Protein 6TAB (pdb70)

Organism: Bdellovibrio bacteriovorus (strain ATCC 15356 / DSM 50701 / NCIMB 9529 / HD100) (NCBI:txid264462)

Solvent-accessible surface area: 8939 Å² total; per-residue (Å²): 166,84,101,8,75,0,42,0,31,107,123,38,116,92,0,139,62,15,2,95,51,0,41,74,9,0,76,159,26,0,60,76,1,2,119,20,110,1,68,11,91,97,77,2,0,72,104,5,78,93,15,57,96,58,41,46,31,22,0,2,0,16,4,0,0,2,0,0,83,47,30,3,75,17,121,43,82,61,66,123,84,44,138,114,78,41,94,128,41,96,132,19,69,8,37,0,0,0,19,0,13,58,87,43,0,57,75,34,43,23,53,9,184,53,61,169,24,0,44,52,28,68,57,0,0,19,1,0,0,75,0,1,20,97,36,1,47,182,34,27,54,1,1,19,118,57,151,64,45,61,46,0,0,0,86,51,5,68,11,2,78,56,39,132,78,94,16,30,109,21,1,13,46,93,1,60,75,21,87,14,0,153

InterPro domains:
  IPR008258 Transglycosylase SLT domain 1 [PF01464] (125-210)
  IPR023346 Lysozyme-like domain superfamily [SSF53955] (123-246)

Nearest PDB structures (foldseek):
  6tab-assembly1_A  TM=1.006E+00  e=4.110E-35  Bdellovibrio bacteriovorus HD100
  6tad-assembly1_A  TM=1.002E+00  e=2.947E-33  Bdellovibrio bacteriovorus HD100
  6taf-assembly1_A  TM=9.998E-01  e=3.904E-33  Bdellovibrio bacteriovorus HD100

Structure (mmCIF, N/CA/C/O backbone):
data_6TAB
#
_entry.id   6TAB
#
_cell.length_a   48.858
_cell.length_b   64.670
_cell.length_c   82.692
_cell.angle_alpha   90.000
_cell.angle_beta   90.000
_cell.angle_gamma   90.000
#
_symmetry.space_group_name_H-M   'P 21 21 21'
#
loop_
_entity.id
_entity.type
_entity.pdbx_description
1 polymer 'SLT domain-containing protein'
2 non-polymer 'SULFATE ION'
3 water water
#
loop_
_atom_site.group_PDB
_atom_site.id
_atom_site.type_symbol
_atom_site.label_atom_id
_atom_site.label_alt_id
_atom_site.la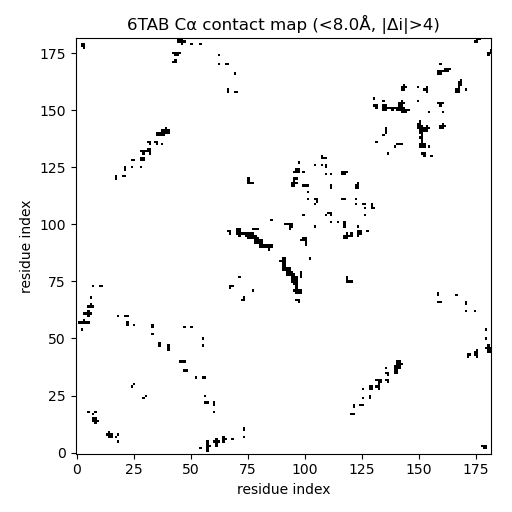bel_comp_id
_atom_site.label_asym_id
_atom_site.label_entity_id
_atom_site.label_seq_id
_atom_site.pdbx_PDB_ins_code
_atom_site.Cartn_x
_atom_site.Cartn_y
_atom_site.Cartn_z
_atom_site.occupancy
_atom_site.B_iso_or_equiv
_atom_site.auth_seq_id
_atom_site.auth_comp_id
_atom_site.auth_asym_id
_atom_site.auth_atom_id
_atom_site.pdbx_PDB_model_num
ATOM 1 N N . SER A 1 73 ? 8.544 -32.285 -1.604 1.00 53.86 73 SER A N 1
ATOM 2 C CA . SER A 1 73 ? 7.742 -31.126 -1.993 1.00 43.97 73 SER A CA 1
ATOM 3 C C . SER A 1 73 ? 8.541 -29.855 -1.666 1.00 36.15 73 SER A C 1
ATOM 4 O O . SER A 1 73 ? 9.322 -29.778 -0.703 1.00 38.34 73 SER A O 1
ATOM 7 N N . ARG A 1 74 ? 8.315 -28.840 -2.480 1.00 25.55 74 ARG A N 1
ATOM 8 C CA . ARG A 1 74 ? 9.114 -27.639 -2.414 1.00 18.00 74 ARG A CA 1
ATOM 9 C C . ARG A 1 74 ? 8.669 -26.760 -1.235 1.00 17.14 74 ARG A C 1
ATOM 10 O O . ARG A 1 74 ? 7.494 -26.738 -0.858 1.00 22.12 74 ARG A O 1
ATOM 18 N N . GLU A 1 75 ? 9.604 -25.996 -0.679 1.00 14.22 75 GLU A N 1
ATOM 19 C CA . GLU A 1 75 ? 9.318 -24.981 0.331 1.00 14.06 75 GLU A CA 1
ATOM 20 C C . GLU A 1 75 ? 8.900 -23.637 -0.293 1.00 14.08 75 GLU A C 1
ATOM 21 O O . GLU A 1 75 ? 8.113 -22.874 0.351 1.00 15.10 75 GLU A O 1
ATOM 27 N N . VAL A 1 76 ? 9.440 -23.298 -1.464 1.00 13.57 76 VAL A N 1
ATOM 28 C CA . VAL A 1 76 ? 9.183 -21.999 -2.150 1.00 13.20 76 VAL A CA 1
ATOM 29 C C . VAL A 1 76 ? 8.818 -22.288 -3.615 1.00 12.69 76 VAL A C 1
ATOM 30 O O . VAL A 1 76 ? 9.521 -23.054 -4.295 1.00 13.84 76 VAL A O 1
ATOM 34 N N . ILE A 1 77 ? 7.693 -21.691 -4.077 1.00 13.84 77 ILE A N 1
ATOM 35 C CA . ILE A 1 77 ? 7.133 -21.863 -5.443 1.00 13.68 77 ILE A CA 1
ATOM 36 C C . ILE A 1 77 ? 7.204 -20.552 -6.220 1.00 12.97 77 ILE A C 1
ATOM 37 O O . ILE A 1 77 ? 6.762 -19.501 -5.716 1.00 13.91 77 ILE A O 1
ATOM 42 N N . PRO A 1 78 ? 7.738 -20.534 -7.459 1.00 12.70 78 PRO A N 1
ATOM 43 C CA . PRO A 1 78 ? 7.866 -19.277 -8.196 1.00 13.34 78 PRO A CA 1
ATOM 44 C C . PRO A 1 78 ? 6.505 -18.665 -8.577 1.00 13.10 78 PRO A C 1
ATOM 45 O O . PRO A 1 78 ? 5.493 -19.386 -8.805 1.00 14.32 78 PRO A O 1
ATOM 49 N N . LEU A 1 79 ? 6.502 -17.326 -8.727 1.00 12.49 79 LEU A N 1
ATOM 50 C CA . LEU A 1 79 ? 5.267 -16.545 -8.989 1.00 12.94 79 LEU A CA 1
ATOM 51 C C . LEU A 1 79 ? 4.639 -16.849 -10.356 1.00 14.34 79 LEU A C 1
ATOM 52 O O . LEU A 1 79 ? 3.416 -16.600 -10.522 1.00 15.79 79 LEU A O 1
ATOM 57 N N . TRP A 1 80 ? 5.410 -17.310 -11.353 1.00 14.14 80 TRP A N 1
ATOM 58 C CA . TRP A 1 80 ? 4.831 -17.632 -12.677 1.00 15.03 80 TRP A CA 1
ATOM 59 C C . TRP A 1 80 ? 3.874 -18.836 -12.636 1.00 15.94 80 TRP A C 1
ATOM 60 O O . TRP A 1 80 ? 3.033 -18.974 -13.561 1.00 18.66 80 TRP A O 1
ATOM 71 N N . GLU A 1 81 ? 3.946 -19.692 -11.602 1.00 14.58 81 GLU A N 1
ATOM 72 C CA . GLU A 1 81 ? 3.023 -20.828 -11.540 1.00 15.73 81 GLU A CA 1
ATOM 73 C C . GLU A 1 81 ? 1.575 -20.375 -11.253 1.00 18.33 81 GLU A C 1
ATOM 74 O O . GLU A 1 81 ? 0.645 -21.121 -11.532 1.00 24.13 81 GLU A O 1
ATOM 80 N N . ASP A 1 82 ? 1.380 -19.162 -10.720 1.00 17.82 82 ASP A N 1
ATOM 81 C CA . ASP A 1 82 ? 0.058 -18.573 -10.428 1.00 19.95 82 ASP A CA 1
ATOM 82 C C . ASP A 1 82 ? -0.563 -17.856 -11.673 1.00 24.68 82 ASP A C 1
ATOM 83 O O . ASP A 1 82 ? -1.728 -17.449 -11.662 1.00 32.02 82 ASP A O 1
ATOM 88 N N . LYS A 1 83 ? 0.273 -17.482 -12.653 1.00 26.78 83 LYS A N 1
ATOM 89 C CA . LYS A 1 83 ? -0.053 -16.448 -13.683 1.00 23.80 83 LYS A CA 1
ATOM 90 C C . LYS A 1 83 ? -0.131 -17.037 -15.109 1.00 26.95 83 LYS A C 1
ATOM 91 O O . LYS A 1 83 ? -0.763 -16.421 -15.995 1.00 30.63 83 LYS A O 1
ATOM 97 N N . VAL A 1 84 ? 0.475 -18.213 -15.341 1.00 22.89 84 VAL A N 1
ATOM 98 C CA . VAL A 1 84 ? 0.771 -18.706 -16.675 1.00 22.71 84 VAL A CA 1
ATOM 99 C C . VAL A 1 84 ? 0.488 -20.215 -16.790 1.00 20.92 84 VAL A C 1
ATOM 100 O O . VAL A 1 84 ? 0.889 -21.004 -15.931 1.00 22.31 84 VAL A O 1
ATOM 104 N N . ALA A 1 85 ? -0.188 -20.628 -17.880 1.00 23.38 85 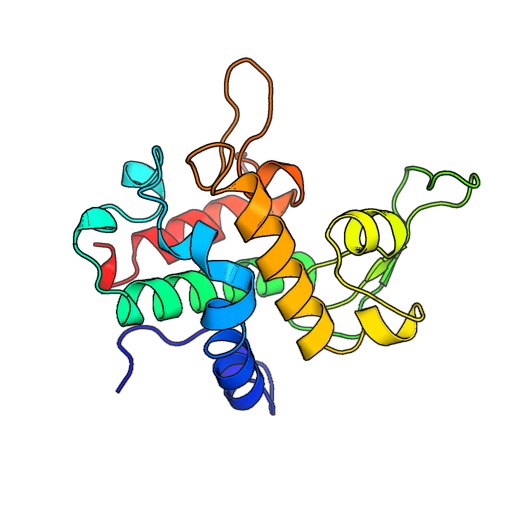ALA A N 1
ATOM 105 C CA . ALA A 1 85 ? -0.551 -22.059 -18.074 1.00 26.63 85 ALA A CA 1
ATOM 106 C C . ALA A 1 85 ? 0.672 -22.996 -18.043 1.00 24.32 85 ALA A C 1
ATOM 107 O O . ALA A 1 85 ? 0.596 -24.083 -17.483 1.00 30.55 85 ALA A O 1
ATOM 109 N N . ASP A 1 86 ? 1.789 -22.563 -18.642 1.00 22.26 86 ASP A N 1
ATOM 110 C CA . ASP A 1 86 ? 3.031 -23.352 -18.783 1.00 24.56 86 ASP A CA 1
ATOM 111 C C . ASP A 1 86 ? 3.981 -23.089 -17.597 1.00 20.52 86 ASP A C 1
ATOM 112 O O . ASP A 1 86 ? 5.184 -23.423 -17.683 1.00 20.09 86 ASP A O 1
ATOM 117 N N . GLY A 1 87 ? 3.527 -22.395 -16.540 1.00 19.79 87 GLY A N 1
ATOM 118 C CA . GLY A 1 87 ? 4.450 -21.962 -15.436 1.00 17.27 87 GLY A CA 1
ATOM 119 C C . GLY A 1 87 ? 5.187 -23.123 -14.776 1.00 16.84 87 GLY A C 1
ATOM 120 O O . GLY A 1 87 ? 6.395 -22.990 -14.463 1.00 16.68 87 GLY A O 1
ATOM 121 N N . LYS A 1 88 ? 4.544 -24.285 -14.579 1.00 17.79 88 LYS A N 1
ATOM 122 C CA . LYS A 1 88 ? 5.260 -25.435 -13.958 1.00 18.99 88 LYS A CA 1
ATOM 123 C C . LYS A 1 88 ? 6.412 -25.918 -14.861 1.00 19.16 88 LYS A C 1
ATOM 124 O O . LYS A 1 88 ? 7.514 -26.237 -14.352 1.00 17.93 88 LYS A O 1
ATOM 130 N N . ALA A 1 89 ? 6.204 -25.938 -16.193 1.00 19.30 89 ALA A N 1
ATOM 131 C CA . ALA A 1 89 ? 7.282 -26.318 -17.123 1.00 18.97 89 ALA A CA 1
ATOM 132 C C . ALA A 1 89 ? 8.419 -25.273 -17.096 1.00 15.23 89 ALA A C 1
ATOM 133 O O . ALA A 1 89 ? 9.612 -25.643 -17.255 1.00 16.55 89 ALA A O 1
ATOM 135 N N . TRP A 1 90 ? 8.096 -23.976 -16.930 1.00 14.78 90 TRP A N 1
ATOM 136 C CA . TRP A 1 90 ? 9.158 -22.948 -16.782 1.00 14.53 90 TRP A CA 1
ATOM 137 C C . TRP A 1 90 ? 10.032 -23.280 -15.555 1.00 13.55 90 TRP A C 1
ATOM 138 O O . TRP A 1 90 ? 11.272 -23.197 -15.613 1.00 14.90 90 TRP A O 1
ATOM 149 N N . SER A 1 91 ? 9.386 -23.605 -14.414 1.00 13.80 91 SER A N 1
ATOM 150 C CA . SER A 1 91 ? 10.121 -23.981 -13.174 1.00 13.64 91 SER A CA 1
ATOM 151 C C . SER A 1 91 ? 11.060 -25.177 -13.432 1.00 13.73 91 SER A C 1
ATOM 152 O O . SER A 1 91 ? 12.240 -25.162 -13.072 1.00 14.38 91 SER A O 1
ATOM 155 N N . THR A 1 92 ? 10.519 -26.245 -14.016 1.00 14.09 92 THR A N 1
ATOM 156 C CA . THR A 1 92 ? 11.288 -27.475 -14.311 1.00 16.17 92 THR A CA 1
ATOM 157 C C . THR A 1 92 ? 12.532 -27.135 -15.158 1.00 15.47 92 THR A C 1
ATOM 158 O O . THR A 1 92 ? 13.665 -27.605 -14.880 1.00 16.29 92 THR A O 1
ATOM 162 N N . HIS A 1 93 ? 12.344 -26.303 -16.195 1.00 14.80 93 HIS A N 1
ATOM 163 C CA . HIS A 1 93 ? 13.464 -25.846 -17.047 1.00 14.61 93 HIS A CA 1
ATOM 164 C C . HIS A 1 93 ? 14.521 -25.092 -16.229 1.00 13.72 93 HIS A C 1
ATOM 165 O O . HIS A 1 93 ? 15.734 -25.339 -16.368 1.00 15.19 93 HIS A O 1
ATOM 172 N N . VAL A 1 94 ? 14.077 -24.147 -15.396 1.00 14.18 94 VAL A N 1
ATOM 173 C CA . VAL A 1 94 ? 14.996 -23.331 -14.608 1.00 13.69 94 VAL A CA 1
ATOM 174 C C . VAL A 1 94 ? 15.792 -24.237 -13.650 1.00 13.37 94 VAL A C 1
ATOM 175 O O . VAL A 1 94 ? 17.026 -24.058 -13.486 1.00 13.77 94 VAL A O 1
ATOM 179 N N . TYR A 1 95 ? 15.155 -25.182 -12.957 1.00 13.22 95 TYR A N 1
ATOM 180 C CA . TYR A 1 95 ? 15.887 -26.035 -12.011 1.00 13.47 95 TYR A CA 1
ATOM 181 C C . TYR A 1 95 ? 17.009 -26.846 -12.714 1.00 14.34 95 TYR A C 1
ATOM 182 O O . TYR A 1 95 ? 18.115 -26.996 -12.149 1.00 16.96 95 TYR A O 1
ATOM 191 N N A SER A 1 96 ? 16.734 -27.331 -13.930 0.43 14.04 96 SER A N 1
ATOM 192 N N B SER A 1 96 ? 16.724 -27.350 -13.924 0.26 14.06 96 SER A N 1
ATOM 193 N N C SER A 1 96 ? 16.779 -27.347 -13.934 0.31 13.97 96 SER A N 1
ATOM 194 C CA A SER A 1 96 ? 17.715 -28.087 -14.713 0.43 15.94 96 SER A CA 1
ATOM 195 C CA B SER A 1 96 ? 17.703 -28.080 -14.746 0.26 15.27 96 SER A CA 1
ATOM 196 C CA C SER A 1 96 ? 17.846 -28.109 -14.622 0.31 14.98 96 SER A CA 1
ATOM 197 C C A SER A 1 96 ? 18.825 -27.180 -15.276 0.43 15.46 96 SER A C 1
ATOM 198 C C B SER A 1 96 ? 18.827 -27.153 -15.225 0.26 15.10 96 SER A C 1
ATOM 199 C C C SER A 1 96 ? 18.871 -27.176 -15.293 0.31 15.06 96 SER A C 1
ATOM 200 O O A SER A 1 96 ? 20.044 -27.515 -15.221 0.43 17.05 96 SER A O 1
ATOM 201 O O B SER A 1 96 ? 20.033 -27.455 -15.076 0.26 16.85 96 SER A O 1
ATOM 202 O O C SER A 1 96 ? 20.089 -27.492 -15.333 0.31 15.50 96 SER A O 1
ATOM 209 N N . ALA A 1 97 ? 18.423 -26.025 -15.814 1.00 14.29 97 ALA A N 1
ATOM 210 C CA . ALA A 1 97 ? 19.372 -25.072 -16.400 1.00 16.20 97 ALA A CA 1
ATOM 211 C C . ALA A 1 97 ? 20.316 -24.487 -15.334 1.00 16.30 97 ALA A C 1
ATOM 212 O O . ALA A 1 97 ? 21.490 -24.160 -15.642 1.00 17.75 97 ALA A O 1
ATOM 214 N N . LEU A 1 98 ? 19.869 -24.373 -14.081 1.00 14.52 98 LEU A N 1
ATOM 215 C CA . LEU A 1 98 ? 20.721 -23.863 -13.007 1.00 14.62 98 LEU A CA 1
ATOM 216 C C . LEU A 1 98 ? 21.935 -24.798 -12.831 1.00 14.75 98 LEU A C 1
ATOM 217 O O . LEU A 1 98 ? 23.062 -24.305 -12.561 1.00 14.12 98 LEU A O 1
ATOM 222 N N . ASP A 1 99 ? 21.748 -26.133 -12.936 1.00 14.60 99 ASP A N 1
ATOM 223 C CA . ASP A 1 99 ? 22.899 -27.074 -12.783 1.00 15.02 99 ASP A CA 1
ATOM 224 C C . ASP A 1 99 ? 23.959 -26.836 -13.884 1.00 15.38 99 ASP A C 1
ATOM 225 O O . ASP A 1 99 ? 25.182 -26.986 -13.593 1.00 16.09 99 ASP A O 1
ATOM 230 N N . LYS A 1 100 ? 23.514 -26.521 -15.112 1.00 15.78 100 LYS A N 1
ATOM 231 C CA . LYS A 1 100 ? 24.408 -26.428 -16.274 1.00 18.12 100 LYS A CA 1
ATOM 232 C C . LYS A 1 100 ? 25.026 -25.021 -16.410 1.00 16.35 100 LYS A C 1
ATOM 233 O O . LYS A 1 100 ? 26.219 -24.884 -16.716 1.00 19.17 100 LYS A O 1
ATOM 239 N N . LEU A 1 101 ? 24.214 -23.981 -16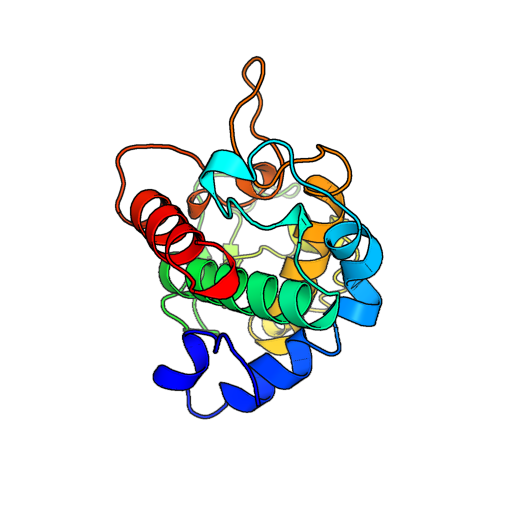.182 1.00 13.73 101 LEU A N 1
ATOM 240 C CA . LEU A 1 101 ? 24.538 -22.574 -16.474 1.00 13.95 101 LEU A CA 1
ATOM 241 C C . LEU A 1 101 ? 24.741 -21.701 -15.230 1.00 13.68 101 LEU A C 1
ATOM 242 O O . LEU A 1 101 ? 25.307 -20.595 -15.375 1.00 15.64 101 LEU A O 1
ATOM 247 N N . GLY A 1 102 ? 24.282 -22.158 -14.057 1.00 13.10 102 GLY A N 1
ATOM 248 C CA . GLY A 1 102 ? 24.402 -21.407 -12.827 1.00 13.35 102 GLY A CA 1
ATOM 249 C C . GLY A 1 102 ? 25.311 -22.005 -11.754 1.00 13.56 102 GLY A C 1
ATOM 250 O O . GLY A 1 102 ? 25.104 -21.699 -10.574 1.00 13.22 102 GLY A O 1
ATOM 251 N N . PRO A 1 103 ? 26.333 -22.866 -12.042 1.00 14.02 103 PRO A N 1
ATOM 252 C CA . PRO A 1 103 ? 27.100 -23.482 -10.944 1.00 15.26 103 PRO A CA 1
ATOM 253 C C . PRO A 1 103 ? 27.886 -22.441 -10.115 1.00 14.71 103 PRO A C 1
ATOM 254 O O . PRO A 1 103 ? 28.045 -22.591 -8.892 1.00 17.02 103 PRO A O 1
ATOM 258 N N . ASN A 1 104 ? 28.378 -21.368 -10.779 1.00 13.77 104 ASN A N 1
ATOM 259 C CA . ASN A 1 104 ? 29.106 -20.307 -10.059 1.00 13.70 104 ASN A CA 1
ATOM 260 C C . ASN A 1 104 ? 28.151 -19.471 -9.202 1.00 13.15 104 ASN A C 1
ATOM 261 O O . ASN A 1 104 ? 28.429 -19.184 -8.017 1.00 14.87 104 ASN A O 1
ATOM 266 N N . LEU A 1 105 ? 26.973 -19.141 -9.775 1.00 12.64 105 LEU A N 1
ATOM 267 C CA . LEU A 1 105 ? 25.911 -18.441 -9.027 1.00 12.66 105 LEU A CA 1
ATOM 268 C C . LEU A 1 105 ? 25.615 -19.176 -7.699 1.00 11.57 105 LEU A C 1
ATOM 269 O O . LEU A 1 105 ? 25.468 -18.543 -6.615 1.00 14.35 105 LEU A O 1
ATOM 274 N N . LEU A 1 106 ? 25.472 -20.508 -7.796 1.00 12.16 106 LEU A N 1
ATOM 275 C CA . LEU A 1 106 ? 25.033 -21.358 -6.661 1.00 13.24 106 LEU A CA 1
ATOM 276 C C . LEU A 1 106 ? 26.156 -21.702 -5.661 1.00 13.75 106 LEU A C 1
ATOM 277 O O . LEU A 1 106 ? 25.903 -22.348 -4.657 1.00 15.92 106 LEU A O 1
ATOM 282 N N . ASP A 1 107 ? 27.380 -21.240 -5.914 1.00 13.29 107 ASP A N 1
ATOM 283 C CA . ASP A 1 107 ? 28.538 -21.354 -4.971 1.00 15.44 107 ASP A CA 1
ATOM 284 C C . ASP A 1 107 ? 28.801 -20.038 -4.208 1.00 14.33 107 ASP A C 1
ATOM 285 O O . ASP A 1 107 ? 29.647 -20.006 -3.310 1.00 18.83 107 ASP A O 1
ATOM 290 N N . VAL A 1 108 ? 28.174 -18.927 -4.597 1.00 12.12 108 VAL A N 1
ATOM 291 C CA . VAL A 1 108 ? 28.436 -17.625 -3.919 1.00 12.71 108 VAL A CA 1
ATOM 292 C C . VAL A 1 108 ? 27.750 -17.593 -2.542 1.00 12.40 108 VAL A C 1
ATOM 293 O O . VAL A 1 108 ? 26.594 -18.013 -2.411 1.00 14.42 108 VAL A O 1
ATOM 297 N N . ILE A 1 109 ? 28.409 -17.035 -1.534 1.00 12.67 109 ILE A N 1
ATOM 298 C CA . ILE A 1 109 ? 27.757 -16.668 -0.311 1.00 13.58 109 ILE A CA 1
ATOM 299 C C . ILE A 1 109 ? 27.726 -15.111 -0.321 1.00 12.51 109 ILE A C 1
ATOM 300 O O . ILE A 1 109 ? 28.770 -14.412 -0.142 1.00 15.17 109 ILE A O 1
ATOM 305 N N . PRO A 1 110 ? 26.590 -14.454 -0.687 1.00 12.49 110 PRO A N 1
ATOM 306 C CA . PRO A 1 110 ? 26.582 -13.038 -1.076 1.00 13.23 110 PRO A CA 1
ATOM 307 C C . PRO A 1 110 ? 26.792 -12.048 0.093 1.00 12.15 110 PRO A C 1
ATOM 308 O O . PRO A 1 110 ? 26.243 -12.270 1.201 1.00 12.82 110 PRO A O 1
ATOM 312 N N . ALA A 1 111 ? 27.536 -10.950 -0.158 1.00 12.31 111 ALA A N 1
ATOM 313 C CA . ALA A 1 111 ? 27.835 -9.949 0.879 1.00 12.48 111 ALA A CA 1
ATOM 314 C C . ALA A 1 111 ? 26.593 -9.198 1.361 1.00 14.16 111 ALA A C 1
ATOM 315 O O . ALA A 1 111 ? 26.641 -8.652 2.483 1.00 16.12 111 ALA A O 1
ATOM 317 N N . ASP A 1 112 ? 25.540 -9.138 0.540 1.00 13.14 112 ASP A N 1
ATOM 318 C CA . ASP A 1 112 ? 24.258 -8.480 0.896 1.00 13.78 112 ASP A CA 1
ATOM 319 C C . ASP A 1 112 ? 23.181 -9.497 1.313 1.00 12.51 112 ASP A C 1
ATOM 320 O O . ASP A 1 112 ? 21.973 -9.169 1.259 1.00 13.59 112 ASP A O 1
ATOM 325 N N . ARG A 1 113 ? 23.548 -10.700 1.773 1.00 12.46 113 ARG A N 1
ATOM 326 C CA . ARG A 1 113 ? 22.571 -11.649 2.330 1.00 13.02 113 ARG A CA 1
ATOM 327 C C . ARG A 1 113 ? 21.806 -11.044 3.522 1.00 12.59 113 ARG A C 1
ATOM 328 O O . ARG A 1 113 ? 20.604 -11.354 3.680 1.00 13.34 113 ARG A O 1
ATOM 336 N N . SER A 1 114 ? 22.399 -10.143 4.320 1.00 13.64 114 SER A N 1
ATOM 337 C CA . SER A 1 114 ? 21.648 -9.588 5.468 1.00 14.54 114 SER A CA 1
ATOM 338 C C . SER A 1 114 ? 20.397 -8.809 5.005 1.00 16.17 114 SER A C 1
ATOM 339 O O . SER A 1 114 ? 19.442 -8.682 5.772 1.00 17.68 114 SER A O 1
ATOM 342 N N . LEU A 1 115 ? 20.454 -8.249 3.789 1.00 14.57 115 LEU A N 1
ATOM 343 C CA . LEU A 1 115 ? 19.325 -7.538 3.167 1.00 14.54 115 LEU A CA 1
ATOM 344 C C . LEU A 1 115 ? 18.360 -8.506 2.469 1.00 14.73 115 LEU A C 1
ATOM 345 O O . LEU A 1 115 ? 17.144 -8.493 2.737 1.00 16.39 115 LEU A O 1
ATOM 350 N N . PHE A 1 116 ? 18.860 -9.326 1.533 1.00 13.64 116 PHE A N 1
ATOM 351 C CA . PHE A 1 116 ? 18.004 -10.152 0.680 1.00 13.92 116 PHE A CA 1
ATOM 352 C C . PHE A 1 116 ? 17.527 -11.447 1.335 1.00 12.88 116 PHE A C 1
ATOM 353 O O . PHE A 1 116 ? 16.386 -11.883 1.070 1.00 15.20 116 PHE A O 1
ATOM 361 N N . CYS A 1 117 ? 18.375 -12.119 2.126 1.00 12.52 117 CYS A N 1
ATOM 362 C CA . CYS A 1 117 ? 18.069 -13.495 2.578 1.00 12.34 117 CYS A CA 1
ATOM 363 C C . CYS A 1 117 ? 18.918 -13.828 3.797 1.00 13.49 117 CYS A C 1
ATOM 364 O O . CYS A 1 117 ? 20.017 -14.403 3.675 1.00 13.68 117 CYS A O 1
ATOM 367 N N . PRO A 1 118 ? 18.475 -13.394 5.008 1.00 13.89 118 PRO A N 1
ATOM 368 C CA . PRO A 1 118 ? 19.374 -13.482 6.160 1.00 15.02 118 PRO A CA 1
ATOM 369 C C . PRO A 1 118 ? 19.979 -14.868 6.477 1.00 15.18 118 PRO A C 1
ATOM 370 O O . PRO A 1 118 ? 21.153 -14.940 6.926 1.00 16.81 118 PRO A O 1
ATOM 374 N N . LYS A 1 119 ? 19.231 -15.951 6.209 1.00 14.07 119 LYS A N 1
ATOM 375 C CA . LYS A 1 119 ? 19.670 -17.318 6.480 1.00 14.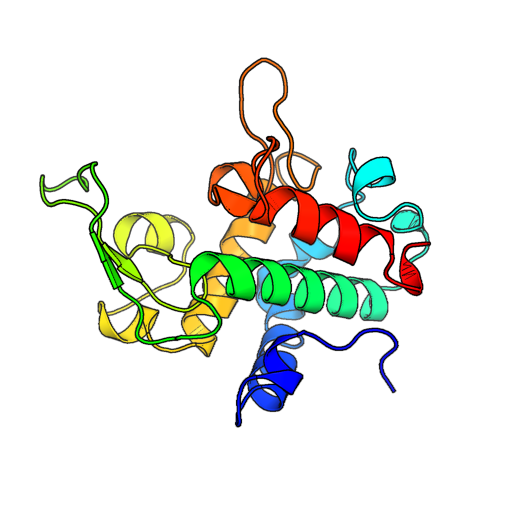22 119 LYS A CA 1
ATOM 376 C C . LYS A 1 119 ? 20.318 -17.987 5.246 1.00 13.57 119 LYS A C 1
ATOM 377 O O . LYS A 1 119 ? 20.444 -19.220 5.250 1.00 15.22 119 LYS A O 1
ATOM 383 N N . TYR A 1 120 ? 20.774 -17.209 4.244 1.00 13.38 120 TYR A N 1
ATOM 384 C CA . TYR A 1 120 ? 21.302 -17.796 3.006 1.00 13.44 120 TYR A CA 1
ATOM 385 C C . TYR A 1 120 ? 22.399 -18.847 3.281 1.00 13.64 120 TYR A C 1
ATOM 386 O O . TYR A 1 120 ? 22.471 -19.873 2.593 1.00 14.39 120 TYR A O 1
ATOM 395 N N . SER A 1 121 ? 23.325 -18.542 4.196 1.00 15.98 121 SER A N 1
ATOM 396 C CA . SER A 1 121 ? 24.466 -19.439 4.431 1.00 18.31 121 SER A CA 1
ATOM 397 C C . SER A 1 121 ? 24.052 -20.818 4.962 1.00 19.99 121 SER A C 1
ATOM 398 O O . SER A 1 121 ? 24.903 -21.732 4.936 1.00 25.35 121 SER A O 1
ATOM 401 N N . SER A 1 122 ? 22.807 -20.963 5.458 1.00 17.88 122 SER A N 1
ATOM 402 C CA . SER A 1 122 ? 22.274 -22.246 5.974 1.00 19.07 122 SER A CA 1
ATOM 403 C C . SER A 1 122 ? 21.563 -23.090 4.899 1.00 17.77 122 SER A C 1
ATOM 404 O O . SER A 1 122 ? 21.201 -24.249 5.166 1.00 20.84 122 SER A O 1
ATOM 407 N N . LEU A 1 123 ? 21.338 -22.541 3.706 1.00 15.12 123 LEU A N 1
ATOM 408 C CA . LEU A 1 123 ? 20.516 -23.212 2.680 1.00 15.39 123 LEU A CA 1
ATOM 409 C C . LEU A 1 123 ? 21.284 -24.384 2.030 1.00 15.13 123 LEU A C 1
ATOM 410 O O . LEU A 1 123 ? 22.482 -24.261 1.705 1.00 16.92 123 LEU A O 1
ATOM 415 N N . SER A 1 124 ? 20.594 -25.501 1.785 1.00 14.67 124 SER A N 1
ATOM 416 C CA . SER A 1 124 ? 21.065 -26.603 0.930 1.00 15.20 124 SER A CA 1
ATOM 417 C C . SER A 1 124 ? 21.133 -26.163 -0.542 1.00 14.36 124 SER A C 1
ATOM 418 O O . SER A 1 124 ? 20.504 -25.156 -0.945 1.00 13.94 124 SER A O 1
ATOM 421 N N . TYR A 1 125 ? 21.782 -26.998 -1.363 1.00 15.69 125 TYR A N 1
ATOM 422 C CA . TYR A 1 125 ? 21.784 -26.760 -2.825 1.00 14.47 125 TYR A CA 1
ATOM 423 C C . TYR A 1 125 ? 20.344 -26.677 -3.362 1.00 14.20 125 TYR A C 1
ATOM 424 O O . TYR A 1 125 ? 20.020 -25.768 -4.131 1.00 13.46 125 TYR A O 1
ATOM 433 N N . ALA A 1 126 ? 19.502 -27.662 -3.012 1.00 14.79 126 ALA A N 1
ATOM 434 C CA . ALA A 1 126 ? 18.068 -27.671 -3.482 1.00 15.83 126 ALA A CA 1
ATOM 435 C C . ALA A 1 126 ? 17.330 -26.394 -3.071 1.00 14.49 126 ALA A C 1
ATOM 436 O O . ALA A 1 126 ? 16.580 -25.832 -3.892 1.00 14.81 126 ALA A O 1
ATOM 438 N N . GLN A 1 127 ? 17.552 -25.937 -1.826 1.00 13.54 127 GLN A N 1
ATOM 439 C CA . GLN A 1 127 ? 16.927 -24.695 -1.351 1.00 13.54 127 GLN A CA 1
ATOM 440 C C . GLN A 1 127 ? 17.438 -23.453 -2.108 1.00 12.28 127 GLN A C 1
ATOM 441 O O . GLN A 1 127 ? 16.656 -22.517 -2.389 1.00 12.82 127 GLN A O 1
ATOM 447 N N . ARG A 1 128 ? 18.764 -23.412 -2.402 1.00 12.97 128 ARG A N 1
ATOM 448 C CA . ARG A 1 128 ? 19.301 -22.264 -3.193 1.00 12.34 128 ARG A CA 1
ATOM 449 C C . ARG A 1 128 ? 18.662 -22.247 -4.599 1.00 11.83 128 ARG A C 1
ATOM 450 O O . ARG A 1 128 ? 18.434 -21.139 -5.149 1.00 12.25 128 ARG A O 1
ATOM 458 N N . LYS A 1 129 ? 18.449 -23.419 -5.214 1.00 12.40 129 LYS A N 1
ATOM 459 C CA . LYS A 1 129 ? 17.776 -23.449 -6.551 1.00 12.93 129 LYS A CA 1
ATOM 460 C C . LYS A 1 129 ? 16.321 -22.928 -6.429 1.00 12.16 129 LYS A C 1
ATOM 461 O O . LYS A 1 129 ? 15.848 -22.175 -7.299 1.00 13.20 129 LYS A O 1
ATOM 467 N N . GLN A 1 130 ? 15.598 -23.329 -5.367 1.00 12.23 130 GLN A N 1
ATOM 468 C CA . GLN A 1 130 ? 14.243 -22.793 -5.129 1.00 12.73 130 GLN A CA 1
ATOM 469 C C . GLN A 1 130 ? 14.281 -21.262 -4.965 1.00 12.17 130 GLN A C 1
ATOM 470 O O . GLN A 1 130 ? 13.370 -20.556 -5.500 1.00 12.42 130 GLN A O 1
ATOM 476 N N . TYR A 1 131 ? 15.252 -20.735 -4.195 1.00 11.67 131 TYR A N 1
ATOM 477 C CA . TYR A 1 131 ? 15.416 -19.295 -3.955 1.00 11.10 131 TYR A CA 1
ATOM 478 C C . TYR A 1 131 ? 15.581 -18.543 -5.297 1.00 11.17 131 TYR A C 1
ATOM 479 O O . TYR A 1 131 ? 14.892 -17.555 -5.592 1.00 12.07 131 TYR A O 1
ATOM 488 N N . TRP A 1 132 ? 16.560 -19.004 -6.100 1.00 11.61 132 TRP A N 1
ATOM 489 C CA . TRP A 1 132 ? 16.884 -18.285 -7.354 1.00 11.66 132 TRP A CA 1
ATOM 490 C C . TRP A 1 132 ? 15.729 -18.354 -8.360 1.00 11.57 132 TRP A C 1
ATOM 491 O O . TRP A 1 132 ? 15.497 -17.369 -9.096 1.00 11.73 132 TRP A O 1
ATOM 502 N N . ALA A 1 133 ? 15.023 -19.493 -8.440 1.00 12.33 133 ALA A N 1
ATOM 503 C CA . ALA A 1 133 ? 13.805 -19.528 -9.321 1.00 12.08 133 ALA A CA 1
ATOM 504 C C . ALA A 1 133 ? 12.743 -18.496 -8.863 1.00 11.81 133 ALA A C 1
ATOM 505 O O . ALA A 1 133 ? 12.152 -17.804 -9.700 1.00 12.53 133 ALA A O 1
ATOM 507 N N . PHE A 1 134 ? 12.544 -18.351 -7.546 1.00 11.54 134 PHE A N 1
ATOM 508 C CA . PHE A 1 134 ? 11.613 -17.362 -7.027 1.00 11.43 134 PHE A CA 1
ATOM 509 C C . PHE A 1 134 ? 12.075 -15.936 -7.384 1.00 10.84 134 PHE A C 1
ATOM 510 O O . PHE A 1 134 ? 11.301 -15.069 -7.874 1.00 11.85 134 PHE A O 1
ATOM 518 N N . VAL A 1 135 ? 13.361 -15.606 -7.110 1.00 11.62 135 VAL A N 1
ATOM 519 C CA . VAL A 1 135 ? 13.860 -14.247 -7.408 1.00 11.38 135 VAL A CA 1
ATOM 520 C C . VAL A 1 135 ? 13.730 -13.930 -8.914 1.00 11.25 135 VAL A C 1
ATOM 521 O O . VAL A 1 135 ? 13.260 -12.842 -9.303 1.00 12.25 135 VAL A O 1
ATOM 525 N N . LEU A 1 136 ? 14.109 -14.889 -9.782 1.00 11.58 136 LEU A N 1
ATOM 526 C CA . LEU A 1 136 ? 13.909 -14.683 -11.222 1.00 11.62 136 LEU A CA 1
ATOM 527 C C . LEU A 1 136 ? 12.432 -14.385 -11.535 1.00 11.73 136 LEU A C 1
ATOM 528 O O . LEU A 1 136 ? 12.135 -13.479 -12.370 1.00 12.03 136 LEU A O 1
ATOM 533 N N . SER A 1 137 ? 11.475 -15.091 -10.894 1.00 11.55 137 SER A N 1
ATOM 534 C CA . SER A 1 137 ? 10.028 -14.868 -11.152 1.00 12.10 137 SER A CA 1
ATOM 535 C C . SER A 1 137 ? 9.618 -13.457 -10.712 1.00 12.46 137 SER A C 1
ATOM 536 O O . SER A 1 137 ? 8.720 -12.851 -11.346 1.00 13.12 137 SER A O 1
ATOM 539 N N . SER A 1 138 ? 10.222 -12.926 -9.630 1.00 12.08 138 SER A N 1
ATOM 540 C CA . SER A 1 138 ? 9.933 -11.568 -9.166 1.00 12.46 138 SER A CA 1
ATOM 541 C C . SER A 1 138 ? 10.470 -10.523 -10.156 1.00 12.65 138 SER A C 1
ATOM 542 O O . SER A 1 138 ? 9.855 -9.452 -10.366 1.00 13.31 138 SER A O 1
ATOM 545 N N . MET A 1 139 ? 11.647 -10.801 -10.748 1.00 11.96 139 MET A N 1
ATOM 546 C CA . MET A 1 139 ? 12.195 -9.908 -11.792 1.00 12.37 139 MET A CA 1
ATOM 547 C C . MET A 1 139 ? 11.277 -9.912 -13.037 1.00 13.20 139 MET A C 1
ATOM 548 O O . MET A 1 139 ? 11.005 -8.840 -13.626 1.00 14.28 139 MET A O 1
ATOM 553 N N . VAL A 1 140 ? 10.819 -11.102 -13.451 1.00 12.63 140 VAL A N 1
ATOM 554 C CA . VAL A 1 140 ? 9.863 -11.221 -14.592 1.00 12.52 140 VAL A CA 1
ATOM 555 C C . VAL A 1 140 ? 8.588 -10.401 -14.310 1.00 13.26 140 VAL A C 1
ATOM 556 O O . VAL A 1 140 ? 8.089 -9.712 -15.225 1.00 14.42 140 VAL A O 1
ATOM 560 N N . ARG A 1 141 ? 8.065 -10.479 -13.081 1.00 13.03 141 ARG A N 1
ATOM 561 C CA . ARG A 1 141 ? 6.830 -9.739 -12.725 1.00 13.72 141 ARG A CA 1
ATOM 562 C C . ARG A 1 141 ? 6.987 -8.261 -13.111 1.00 15.10 141 ARG A C 1
ATOM 563 O O . ARG A 1 141 ? 6.069 -7.679 -13.715 1.00 17.33 141 ARG A O 1
ATOM 571 N N . PHE A 1 142 ? 8.136 -7.656 -12.769 1.00 14.41 142 PHE A N 1
ATOM 572 C CA . PHE A 1 142 ? 8.309 -6.190 -12.973 1.00 15.83 142 PHE A CA 1
ATOM 573 C C . PHE A 1 142 ? 8.883 -5.821 -14.349 1.00 17.36 142 PHE A C 1
ATOM 574 O O . PHE A 1 142 ? 8.673 -4.676 -14.784 1.00 22.98 142 PHE A O 1
ATOM 582 N N . GLU A 1 143 ? 9.630 -6.736 -15.010 1.00 14.09 143 GLU A N 1
ATOM 583 C CA . GLU A 1 143 ? 10.137 -6.428 -16.358 1.00 15.69 143 GLU A CA 1
ATOM 584 C C . GLU A 1 143 ? 9.035 -6.559 -17.430 1.00 15.22 143 GLU A C 1
ATOM 585 O O . GLU A 1 143 ? 8.982 -5.737 -18.346 1.00 16.45 143 GLU A O 1
ATOM 591 N N . SER A 1 144 ? 8.256 -7.644 -17.374 1.00 15.61 144 SER A N 1
ATOM 592 C CA . SER A 1 144 ? 7.250 -7.977 -18.442 1.00 16.55 144 SER A CA 1
ATOM 593 C C . SER A 1 144 ? 5.839 -8.364 -17.948 1.00 17.42 144 SER A C 1
ATOM 594 O O . SER A 1 144 ? 4.996 -8.681 -18.784 1.00 18.45 144 SER A O 1
ATOM 597 N N . ASN A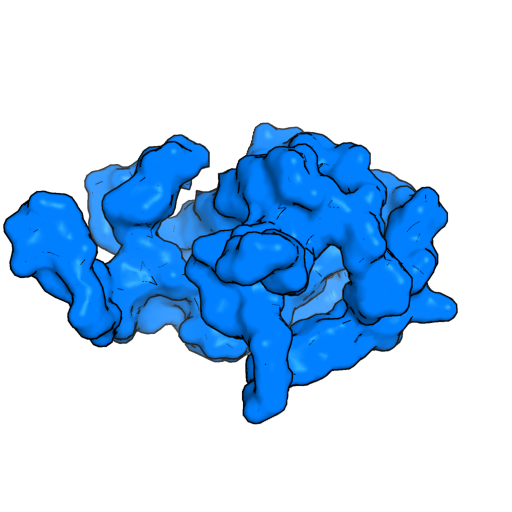 1 145 ? 5.617 -8.471 -16.640 1.00 17.15 145 ASN A N 1
ATOM 598 C CA . ASN A 1 145 ? 4.342 -8.986 -16.118 1.00 17.36 145 ASN A CA 1
ATOM 599 C C . ASN A 1 145 ? 4.019 -10.332 -16.793 1.00 16.29 145 ASN A C 1
ATOM 600 O O . ASN A 1 145 ? 2.837 -10.616 -17.087 1.00 19.09 145 ASN A O 1
ATOM 605 N N . PHE A 1 146 ? 5.059 -11.159 -16.983 1.00 16.14 146 PHE A N 1
ATOM 606 C CA . PHE A 1 146 ? 4.946 -12.569 -17.451 1.00 16.39 146 PHE A CA 1
ATOM 607 C C . PHE A 1 146 ? 4.549 -12.688 -18.935 1.00 16.45 146 PHE A C 1
ATOM 608 O O . PHE A 1 146 ? 4.125 -13.787 -19.388 1.00 20.73 146 PHE A O 1
ATOM 616 N N . LYS A 1 147 ? 4.777 -11.618 -19.718 1.00 15.98 147 LYS A N 1
ATOM 617 C CA . LYS A 1 147 ? 4.402 -11.554 -21.161 1.00 17.08 147 LYS A CA 1
ATOM 618 C C . LYS A 1 147 ? 5.652 -11.786 -22.038 1.00 16.10 147 LYS A C 1
ATOM 619 O O . LYS A 1 147 ? 6.456 -10.864 -22.289 1.00 16.41 147 LYS A O 1
ATOM 625 N N . THR A 1 148 ? 5.777 -13.028 -22.545 1.00 15.05 148 THR A N 1
ATOM 626 C CA . THR A 1 148 ? 6.934 -13.427 -23.368 1.00 15.10 148 THR A CA 1
ATOM 627 C C . THR A 1 148 ? 7.000 -12.632 -24.686 1.00 15.50 148 THR A C 1
ATOM 628 O O . THR A 1 148 ? 8.116 -12.491 -25.263 1.00 16.51 148 THR A O 1
ATOM 632 N N . ALA A 1 149 ? 5.860 -12.102 -25.170 1.00 16.95 149 ALA A N 1
ATOM 633 C CA . ALA A 1 149 ? 5.848 -11.328 -26.450 1.00 17.68 149 ALA A CA 1
ATOM 634 C C . ALA A 1 149 ? 6.322 -9.865 -26.303 1.00 17.97 149 ALA A C 1
ATOM 635 O O . ALA A 1 149 ? 6.470 -9.174 -27.302 1.00 19.91 149 ALA A O 1
ATOM 637 N N A MET A 1 150 ? 6.550 -9.390 -25.071 0.52 18.11 150 MET A N 1
ATOM 638 N N B MET A 1 150 ? 6.527 -9.377 -25.073 0.48 17.63 150 MET A N 1
ATOM 639 C CA A MET A 1 150 ? 6.806 -7.961 -24.845 0.52 17.36 150 MET A CA 1
ATOM 640 C CA B MET A 1 150 ? 6.768 -7.945 -24.878 0.48 16.69 150 MET A CA 1
ATOM 641 C C A MET A 1 150 ? 8.083 -7.494 -25.573 0.52 17.07 150 MET A C 1
ATOM 642 C C B MET A 1 150 ? 8.067 -7.493 -25.574 0.48 16.44 150 MET A C 1
ATOM 643 O O A MET A 1 150 ? 9.174 -8.107 -25.460 0.52 16.91 150 MET A O 1
ATOM 644 O O B MET A 1 150 ? 9.150 -8.119 -25.451 0.48 16.96 150 MET A O 1
ATOM 653 N N . SER A 1 151 ? 7.973 -6.358 -26.279 1.00 17.46 151 SER A N 1
ATOM 654 C CA . SER A 1 151 ? 9.142 -5.662 -26.840 1.00 19.24 151 SER A CA 1
ATOM 655 C C . SER A 1 151 ? 9.064 -4.173 -26.464 1.00 19.50 151 SER A C 1
ATOM 656 O O . SER A 1 151 ? 7.954 -3.589 -26.517 1.00 24.79 151 SER A O 1
ATOM 659 N N . TYR A 1 152 ? 10.227 -3.564 -26.152 1.00 16.62 152 TYR A N 1
ATOM 660 C CA . TYR A 1 152 ? 10.306 -2.121 -25.762 1.00 17.84 152 TYR A CA 1
ATOM 661 C C . TYR A 1 152 ? 11.542 -1.466 -26.410 1.00 18.05 152 TYR A C 1
ATOM 662 O O . TYR A 1 152 ? 12.663 -1.963 -26.262 1.00 18.19 152 TYR A O 1
ATOM 671 N N . THR A 1 153 ? 11.331 -0.359 -27.131 1.00 18.87 153 THR A N 1
ATOM 672 C CA . THR A 1 153 ? 12.412 0.390 -27.752 1.00 18.72 153 THR A CA 1
ATOM 673 C C . THR A 1 153 ? 13.038 1.371 -26.744 1.00 18.55 153 THR A C 1
ATOM 674 O O . THR A 1 153 ? 12.380 2.277 -26.204 1.00 21.25 153 THR A O 1
ATOM 678 N N . GLU A 1 154 ? 14.335 1.153 -26.469 1.00 17.42 154 GLU A N 1
ATOM 679 C CA . GLU A 1 154 ? 15.126 1.946 -25.499 1.00 18.16 154 GLU A CA 1
ATOM 680 C C . GLU A 1 154 ? 15.584 3.281 -26.128 1.00 17.74 154 GLU A C 1
ATOM 681 O O . GLU A 1 154 ? 15.436 3.518 -27.350 1.00 19.43 154 GLU A O 1
ATOM 687 N N . ASP A 1 155 ? 16.199 4.149 -25.301 1.00 20.45 155 ASP A N 1
ATOM 688 C CA . ASP A 1 155 ? 16.605 5.505 -25.752 1.00 21.22 155 ASP A CA 1
ATOM 689 C C . ASP A 1 155 ? 18.106 5.560 -26.091 1.00 21.74 155 ASP A C 1
ATOM 690 O O . ASP A 1 155 ? 18.605 6.644 -26.327 1.00 29.25 155 ASP A O 1
ATOM 695 N N . PHE A 1 156 ? 18.774 4.396 -26.192 1.00 17.81 156 PHE A N 1
ATOM 696 C CA . PHE A 1 156 ? 20.224 4.295 -26.526 1.00 17.44 156 PHE A CA 1
ATOM 697 C C . PHE A 1 156 ? 20.417 3.324 -27.701 1.00 16.26 156 PHE A C 1
ATOM 698 O O . PHE A 1 156 ? 19.541 2.481 -27.967 1.00 17.23 156 PHE A O 1
ATOM 706 N N . ASN A 1 157 ? 21.567 3.431 -28.401 1.00 15.84 157 ASN A N 1
ATOM 707 C CA . ASN A 1 157 ? 21.878 2.665 -29.603 1.00 14.84 157 ASN A CA 1
ATOM 708 C C . ASN A 1 157 ? 22.676 1.393 -29.299 1.00 16.21 157 ASN A C 1
ATOM 709 O O . ASN A 1 157 ? 23.514 1.328 -28.369 1.00 18.15 157 ASN A O 1
ATOM 714 N N . ASP A 1 158 ? 22.485 0.423 -30.196 1.00 16.74 158 ASP A N 1
ATOM 715 C CA . ASP A 1 158 ? 23.363 -0.702 -30.396 1.00 17.54 158 ASP A CA 1
ATOM 716 C C . ASP A 1 158 ? 24.603 -0.226 -31.184 1.00 18.32 158 ASP A C 1
ATOM 717 O O . ASP A 1 158 ? 24.715 0.953 -31.575 1.00 19.47 158 ASP A O 1
ATOM 722 N N . SER A 1 159 ? 25.551 -1.139 -31.415 1.00 20.95 159 SER A N 1
ATOM 723 C CA . SER A 1 159 ? 26.836 -0.774 -32.027 1.00 22.34 159 SER A CA 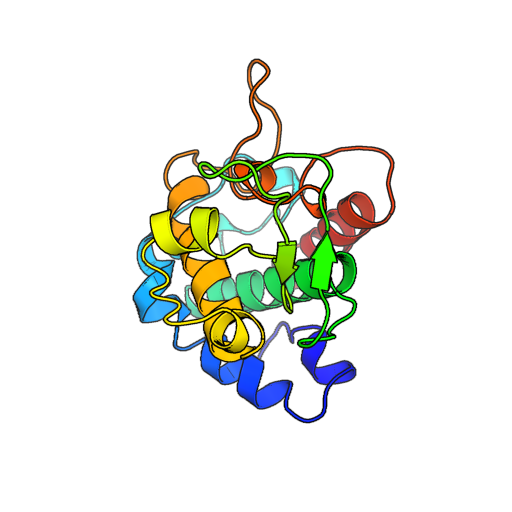1
ATOM 724 C C . SER A 1 159 ? 26.684 -0.344 -33.500 1.00 23.47 159 SER A C 1
ATOM 725 O O . SER A 1 159 ? 27.590 0.302 -34.040 1.00 24.92 159 SER A O 1
ATOM 728 N N . ASN A 1 160 ? 25.534 -0.631 -34.136 1.00 22.56 160 ASN A N 1
ATOM 729 C CA . ASN A 1 160 ? 25.297 -0.272 -35.549 1.00 23.41 160 ASN A CA 1
ATOM 730 C C . ASN A 1 160 ? 24.489 1.033 -35.691 1.00 21.07 160 ASN A C 1
ATOM 731 O O . ASN A 1 160 ? 24.232 1.455 -36.832 1.00 22.48 160 ASN A O 1
ATOM 736 N N . GLY A 1 161 ? 24.100 1.670 -34.573 1.00 18.27 161 GLY A N 1
ATOM 737 C CA . GLY A 1 161 ? 23.359 2.928 -34.580 1.00 17.99 161 GLY A CA 1
ATOM 738 C C . GLY A 1 161 ? 21.836 2.812 -34.681 1.00 18.15 161 GLY A C 1
ATOM 739 O O . GLY A 1 161 ? 21.181 3.835 -34.978 1.00 20.42 161 GLY A O 1
ATOM 740 N N . ASN A 1 162 ? 21.264 1.657 -34.312 1.00 18.11 162 ASN A N 1
ATOM 741 C CA . ASN A 1 162 ? 19.819 1.471 -34.196 1.00 18.43 162 ASN A CA 1
ATOM 742 C C . ASN A 1 162 ? 19.446 1.364 -32.715 1.00 17.11 162 ASN A C 1
ATOM 743 O O . ASN A 1 162 ? 20.169 0.735 -31.927 1.00 17.70 162 ASN A O 1
ATOM 748 N N . ARG A 1 163 ? 18.307 1.969 -32.314 1.00 17.30 163 ARG A N 1
ATOM 749 C CA . ARG A 1 163 ? 17.921 1.901 -30.916 1.00 17.21 163 ARG A CA 1
ATOM 750 C C . ARG A 1 163 ? 17.760 0.431 -30.476 1.00 16.73 163 ARG A C 1
ATOM 751 O O . ARG A 1 163 ? 17.210 -0.428 -31.193 1.00 18.27 163 ARG A O 1
ATOM 759 N N . VAL A 1 164 ? 18.260 0.135 -29.266 1.00 15.47 164 VAL A N 1
ATOM 760 C CA . VAL A 1 164 ? 18.143 -1.198 -28.670 1.00 15.25 164 VAL A CA 1
ATOM 761 C C . VAL A 1 164 ? 16.658 -1.544 -28.422 1.00 14.77 164 VAL A C 1
ATOM 762 O O . VAL A 1 164 ? 15.898 -0.703 -27.914 1.00 16.38 164 VAL A O 1
ATOM 766 N N . ILE A 1 165 ? 16.285 -2.791 -28.753 1.00 14.89 165 ILE A N 1
ATOM 767 C CA . ILE A 1 165 ? 14.948 -3.357 -28.466 1.00 15.46 165 ILE A CA 1
ATOM 768 C C . ILE A 1 165 ? 15.107 -4.437 -27.386 1.00 14.57 165 ILE A C 1
ATOM 769 O O . ILE A 1 165 ? 15.772 -5.471 -27.609 1.00 16.62 165 ILE A O 1
ATOM 774 N N . SER A 1 166 ? 14.480 -4.212 -26.219 1.00 14.79 166 SER A N 1
ATOM 775 C CA . SER A 1 166 ? 14.482 -5.163 -25.126 1.00 14.52 166 SER A CA 1
ATOM 776 C C . SER A 1 166 ? 13.304 -6.138 -25.307 1.00 14.70 166 SER A C 1
ATOM 777 O O . SER A 1 166 ? 12.194 -5.680 -25.638 1.00 16.30 166 SER A O 1
ATOM 780 N N . ARG A 1 167 ? 13.532 -7.435 -25.052 1.00 14.23 167 ARG A N 1
ATOM 781 C CA . ARG A 1 167 ? 12.573 -8.468 -25.456 1.00 14.94 167 ARG A CA 1
ATOM 782 C C . ARG A 1 167 ? 12.323 -9.525 -24.378 1.00 14.39 167 ARG A C 1
ATOM 783 O O . ARG A 1 167 ? 13.228 -9.971 -23.645 1.00 14.40 167 ARG A O 1
ATOM 791 N N . GLY A 1 168 ? 11.063 -10.004 -24.363 1.00 14.46 168 GLY A N 1
ATOM 792 C CA . GLY A 1 168 ? 10.724 -11.221 -23.609 1.00 13.97 168 GLY A CA 1
ATOM 793 C C . GLY A 1 168 ? 10.638 -11.030 -22.093 1.00 13.06 168 GLY A C 1
ATOM 794 O O . GLY A 1 168 ? 10.584 -9.906 -21.565 1.00 14.31 168 GLY A O 1
ATOM 795 N N . LEU A 1 169 ? 10.645 -12.170 -21.396 1.00 13.67 169 LEU A N 1
ATOM 796 C CA . LEU A 1 169 ? 10.291 -12.226 -19.965 1.00 13.36 169 LEU A CA 1
ATOM 797 C C . LEU A 1 169 ? 11.168 -11.284 -19.116 1.00 12.44 169 LEU A C 1
ATOM 798 O O . LEU A 1 169 ? 10.661 -10.621 -18.180 1.00 13.73 169 LEU A O 1
ATOM 803 N N . LEU A 1 170 ? 12.500 -11.297 -19.358 1.00 12.40 170 LEU A N 1
ATOM 804 C CA . LEU A 1 170 ? 13.484 -10.509 -18.565 1.00 12.37 170 LEU A CA 1
ATOM 805 C C . LEU A 1 170 ? 13.993 -9.261 -19.324 1.00 12.67 170 LEU A C 1
ATOM 806 O O . LEU A 1 170 ? 14.922 -8.590 -18.870 1.00 13.50 170 LEU A O 1
ATOM 811 N N . GLN A 1 171 ? 13.371 -8.931 -20.465 1.00 12.87 171 GLN A N 1
ATOM 812 C CA . GLN A 1 171 ? 13.693 -7.693 -21.201 1.00 13.16 171 GLN A CA 1
ATOM 813 C C . GLN A 1 171 ? 15.217 -7.648 -21.510 1.00 14.19 171 GLN A C 1
ATOM 814 O O . GLN A 1 171 ? 15.927 -6.680 -21.208 1.00 15.92 171 GLN A O 1
ATOM 820 N N . ILE A 1 172 ? 15.674 -8.711 -22.180 1.00 13.56 172 ILE A N 1
ATOM 821 C CA . ILE A 1 172 ? 17.057 -8.880 -22.656 1.00 13.74 172 ILE A CA 1
ATOM 822 C C . ILE A 1 172 ? 17.097 -8.436 -24.116 1.00 14.61 172 ILE A C 1
ATOM 823 O O . ILE A 1 172 ? 16.103 -8.544 -24.839 1.00 16.39 172 ILE A O 1
ATOM 828 N N . SER A 1 173 ? 18.248 -7.936 -24.565 1.00 15.36 173 SER A N 1
ATOM 829 C CA . SER A 1 173 ? 18.457 -7.539 -25.960 1.00 15.37 173 SER A CA 1
ATOM 830 C C . SER A 1 173 ? 19.493 -8.441 -26.653 1.00 15.31 173 SER A C 1
ATOM 831 O O . SER A 1 173 ? 20.331 -9.074 -25.989 1.00 17.20 173 SER A O 1
ATOM 834 N N . ILE A 1 174 ? 19.411 -8.519 -27.985 1.00 16.36 174 ILE A N 1
ATOM 835 C CA . ILE A 1 174 ? 20.160 -9.564 -28.678 1.00 16.72 174 ILE A CA 1
ATOM 836 C C . ILE A 1 174 ? 21.690 -9.311 -28.641 1.00 16.52 174 ILE A C 1
ATOM 837 O O . ILE A 1 174 ? 22.439 -10.280 -28.429 1.00 17.78 174 ILE A O 1
ATOM 842 N N . GLU A 1 175 ? 22.169 -8.073 -28.835 1.00 16.10 175 GLU A N 1
ATOM 843 C CA . GLU A 1 175 ? 23.628 -7.821 -28.851 1.00 17.29 175 GLU A CA 1
ATOM 844 C C . GLU A 1 175 ? 24.184 -8.051 -27.430 1.00 17.17 175 GLU A C 1
ATOM 845 O O . GLU A 1 175 ? 25.180 -8.789 -27.222 1.00 17.90 175 GLU A O 1
ATOM 851 N N . SER A 1 176 ? 23.611 -7.367 -26.437 1.00 18.74 176 SER A N 1
ATOM 852 C CA . SER A 1 176 ? 24.125 -7.493 -25.065 1.00 18.31 176 SER A CA 1
ATOM 853 C C . SER A 1 176 ? 24.008 -8.937 -24.565 1.00 17.80 176 SER A C 1
ATOM 854 O O . SER A 1 176 ? 24.950 -9.474 -23.944 1.00 20.78 176 SER A O 1
ATOM 857 N N . GLY A 1 177 ? 22.893 -9.608 -24.852 1.00 17.96 177 GLY A N 1
ATOM 858 C CA . GLY A 1 177 ? 22.695 -11.003 -24.411 1.00 18.57 177 GLY A CA 1
ATOM 859 C C . GLY A 1 177 ? 23.704 -11.971 -25.024 1.00 19.69 177 GLY A C 1
ATOM 860 O O . GLY A 1 177 ? 24.224 -12.880 -24.389 1.00 18.78 177 GLY A O 1
ATOM 861 N N . ASN A 1 178 ? 23.933 -11.839 -26.332 1.00 18.83 178 ASN A N 1
ATOM 862 C CA . ASN A 1 178 ? 24.803 -12.791 -27.028 1.00 19.30 178 ASN A CA 1
ATOM 863 C C . ASN A 1 178 ? 26.274 -12.653 -26.558 1.00 19.87 178 ASN A C 1
ATOM 864 O O . ASN A 1 178 ? 27.013 -13.649 -26.612 1.00 21.14 178 ASN A O 1
ATOM 869 N N . ALA A 1 179 ? 26.670 -11.514 -25.978 1.00 18.98 179 ALA A N 1
ATOM 870 C CA . ALA A 1 179 ? 28.016 -11.359 -25.347 1.00 19.90 179 ALA A CA 1
ATOM 871 C C . ALA A 1 179 ? 28.194 -12.262 -24.102 1.00 19.44 179 ALA A C 1
ATOM 872 O O . ALA A 1 179 ? 29.319 -12.429 -23.605 1.00 23.72 179 ALA A O 1
ATOM 874 N N . TYR A 1 180 ? 27.094 -12.798 -23.547 1.00 17.17 180 TYR A N 1
ATOM 875 C CA . TYR A 1 180 ? 27.145 -13.760 -22.410 1.00 18.22 180 TYR A CA 1
ATOM 876 C C . TYR A 1 180 ? 27.118 -15.230 -22.880 1.00 19.18 180 TYR A C 1
ATOM 877 O O . TYR A 1 180 ? 27.077 -16.155 -22.059 1.00 22.77 180 TYR A O 1
ATOM 886 N N . GLY A 1 181 ? 27.034 -15.475 -24.194 1.00 19.76 181 GLY A N 1
ATOM 887 C CA . GLY A 1 181 ? 27.027 -16.829 -24.737 1.00 19.95 181 GLY A CA 1
ATOM 888 C C . GLY A 1 181 ? 25.633 -17.427 -24.871 1.00 20.14 181 GLY A C 1
ATOM 889 O O . GLY A 1 181 ? 25.494 -18.631 -24.964 1.00 23.80 181 GLY A O 1
ATOM 890 N N . CYS A 1 182 ? 24.603 -16.578 -24.879 1.00 18.32 182 CYS A N 1
ATOM 891 C CA . CYS A 1 182 ? 23.199 -16.984 -24.906 1.00 19.73 182 CYS A CA 1
ATOM 892 C C . CYS A 1 182 ? 22.837 -17.667 -26.235 1.00 21.59 182 CYS A C 1
ATOM 893 O O . CYS A 1 182 ? 21.882 -18.475 -26.243 1.00 25.58 182 CYS A O 1
ATOM 896 N N . GLY A 1 183 ? 23.570 -17.381 -27.331 1.00 21.74 183 GLY A N 1
ATOM 897 C CA . GLY A 1 183 ? 23.358 -18.037 -28.610 1.00 23.57 183 GLY A CA 1
ATOM 898 C C . GLY A 1 183 ? 21.947 -17.858 -29.191 1.00 22.34 183 GLY A C 1
ATOM 899 O O . GLY A 1 183 ? 21.396 -18.796 -29.756 1.00 25.76 183 GLY A O 1
ATOM 900 N N . PHE A 1 184 ? 21.389 -16.648 -29.108 1.00 19.71 184 PHE A N 1
ATOM 901 C CA . PHE A 1 184 ? 20.146 -16.304 -29.829 1.00 20.67 184 PHE A CA 1
ATOM 902 C C . PHE A 1 184 ? 20.431 -16.229 -31.339 1.00 22.19 184 PHE A C 1
ATOM 903 O O . PHE A 1 184 ? 21.211 -15.389 -31.775 1.00 23.77 184 PHE A O 1
ATOM 911 N N . LYS A 1 185 ? 19.775 -17.070 -32.141 1.00 21.99 185 LYS A N 1
ATOM 912 C CA . LYS A 1 185 ? 20.001 -17.114 -33.600 1.00 23.67 185 LYS A CA 1
ATOM 913 C C . LYS A 1 185 ? 19.261 -15.986 -34.343 1.00 25.02 185 LYS A C 1
ATOM 914 O O . LYS A 1 185 ? 19.729 -15.523 -35.384 1.00 28.94 185 LYS A O 1
ATOM 920 N N . SER A 1 186 ? 18.114 -15.549 -33.807 1.00 23.41 186 SER A N 1
ATOM 921 C CA . SER A 1 186 ? 17.287 -14.482 -34.367 1.00 23.40 186 SER A CA 1
ATOM 922 C C . SER A 1 186 ? 16.506 -13.799 -33.246 1.00 20.81 186 SER A C 1
ATOM 923 O O . SER A 1 186 ? 16.480 -14.281 -32.107 1.00 21.51 186 SER A O 1
ATOM 926 N N . THR A 1 187 ? 15.868 -12.678 -33.572 1.00 23.71 187 THR A N 1
ATOM 927 C CA . THR A 1 187 ? 15.099 -11.949 -32.554 1.00 21.09 187 THR A CA 1
ATOM 928 C C . THR A 1 187 ? 13.951 -12.819 -32.000 1.00 21.45 187 THR A C 1
ATOM 929 O O . THR A 1 187 ? 13.589 -12.692 -30.816 1.00 21.41 187 THR A O 1
ATOM 933 N N . LYS A 1 188 ? 13.395 -13.721 -32.816 1.00 24.42 188 LYS A N 1
ATOM 934 C CA . LYS A 1 188 ? 12.300 -14.602 -32.345 1.00 24.87 188 LYS A CA 1
ATOM 935 C C . LYS A 1 188 ? 12.726 -15.447 -31.128 1.00 20.34 188 LYS A C 1
ATOM 936 O O . LYS A 1 188 ? 11.919 -15.751 -30.238 1.00 20.89 188 LYS A O 1
ATOM 942 N N . ASP A 1 189 ? 14.007 -15.817 -31.073 1.00 18.89 189 ASP A N 1
ATOM 943 C CA . ASP A 1 189 ? 14.521 -16.661 -29.987 1.00 18.67 189 ASP A CA 1
ATOM 944 C C . ASP A 1 189 ? 14.428 -15.975 -28.608 1.00 16.46 189 ASP A C 1
ATOM 945 O O . ASP A 1 189 ? 14.319 -16.678 -27.579 1.00 17.21 189 ASP A O 1
ATOM 950 N N . LEU A 1 190 ? 14.484 -14.634 -28.559 1.00 16.54 190 LEU A N 1
ATOM 951 C CA . LEU A 1 190 ? 14.355 -13.918 -27.268 1.00 15.78 190 LEU A CA 1
ATOM 952 C C . LEU A 1 190 ? 12.907 -13.989 -26.732 1.00 15.42 190 LEU A C 1
ATOM 953 O O . LEU A 1 190 ? 12.706 -13.843 -25.509 1.00 15.04 190 LEU A O 1
ATOM 958 N N . HIS A 1 191 ? 11.926 -14.247 -27.619 1.00 16.15 191 HIS A N 1
ATOM 959 C CA . HIS A 1 191 ? 10.531 -14.400 -27.229 1.00 1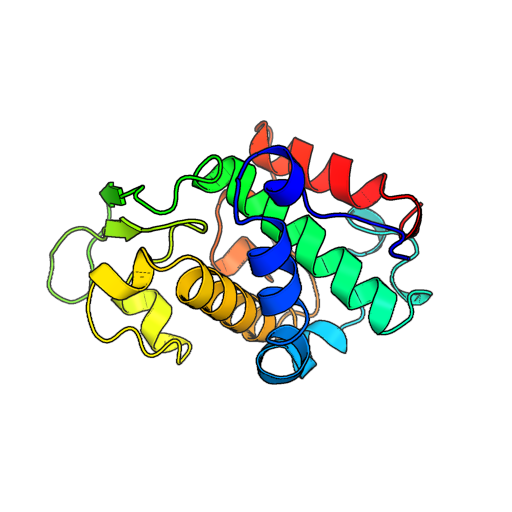5.97 191 HIS A CA 1
ATOM 960 C C . HIS A 1 191 ? 10.193 -15.857 -26.864 1.00 16.33 191 HIS A C 1
ATOM 961 O O . HIS A 1 191 ? 9.033 -16.161 -26.504 1.00 17.44 191 HIS A O 1
ATOM 968 N N . ASP A 1 192 ? 11.162 -16.777 -26.943 1.00 17.12 192 ASP A N 1
ATOM 969 C CA . ASP A 1 192 ? 11.046 -18.140 -26.413 1.00 16.15 192 ASP A CA 1
ATOM 970 C C . ASP A 1 192 ? 11.324 -18.058 -24.916 1.00 15.78 192 ASP A C 1
ATOM 971 O O . ASP A 1 192 ? 12.470 -17.753 -24.543 1.00 15.36 192 ASP A O 1
ATOM 976 N N . PRO A 1 193 ? 10.325 -18.315 -24.028 1.00 14.79 193 PRO A N 1
ATOM 977 C CA . PRO A 1 193 ? 10.527 -18.087 -22.605 1.00 14.55 193 PRO A CA 1
ATOM 978 C C . PRO A 1 193 ? 11.679 -18.929 -22.013 1.00 14.85 193 PRO A C 1
ATOM 979 O O . PRO A 1 193 ? 12.377 -18.465 -21.080 1.00 15.38 193 PRO A O 1
ATOM 983 N N . LEU A 1 194 ? 11.875 -20.149 -22.522 1.00 15.35 194 LEU A N 1
ATOM 984 C CA . LEU A 1 194 ? 12.927 -21.015 -21.964 1.00 16.34 194 LEU A CA 1
ATOM 985 C C . LEU A 1 194 ? 14.325 -20.467 -22.317 1.00 16.77 194 LEU A C 1
ATOM 986 O O . LEU A 1 194 ? 15.225 -20.427 -21.444 1.00 15.95 194 LEU A O 1
ATOM 991 N N . GLN A 1 195 ? 14.516 -19.993 -23.554 1.00 15.43 195 GLN A N 1
ATOM 992 C CA . GLN A 1 195 ? 15.824 -19.388 -23.937 1.00 15.37 195 GLN A CA 1
ATOM 993 C C . GLN A 1 195 ? 16.065 -18.085 -23.169 1.00 14.24 195 GLN A C 1
ATOM 994 O O . GLN A 1 195 ? 17.201 -17.793 -22.756 1.00 14.20 195 GLN A O 1
ATOM 1000 N N . ASN A 1 196 ? 15.014 -17.292 -22.975 1.00 14.23 196 ASN A N 1
ATOM 1001 C CA . ASN A 1 196 ? 15.109 -16.028 -22.233 1.00 12.80 196 ASN A CA 1
ATOM 1002 C C . ASN A 1 196 ? 15.549 -16.287 -20.782 1.00 13.07 196 ASN A C 1
ATOM 1003 O O . ASN A 1 196 ? 16.475 -15.599 -20.260 1.00 13.60 196 ASN A O 1
ATOM 1008 N N . LEU A 1 197 ? 14.884 -17.238 -20.107 1.00 12.78 197 LEU A N 1
ATOM 1009 C CA . LEU A 1 197 ? 15.215 -17.553 -18.702 1.00 13.50 197 LEU A CA 1
ATOM 1010 C C . LEU A 1 197 ? 16.653 -18.111 -18.596 1.00 13.02 197 LEU A C 1
ATOM 1011 O O . LEU A 1 197 ? 17.399 -17.763 -17.642 1.00 13.53 197 LEU A O 1
ATOM 1016 N N . SER A 1 198 ? 17.066 -18.971 -19.534 1.00 12.88 198 SER A N 1
ATOM 1017 C CA . SER A 1 198 ? 18.461 -19.503 -19.527 1.00 13.25 198 SER A CA 1
ATOM 1018 C C . SER A 1 198 ? 19.484 -18.361 -19.670 1.00 13.50 198 SER A C 1
ATOM 1019 O O . SER A 1 198 ? 20.544 -18.372 -18.977 1.00 13.81 198 SER A O 1
ATOM 1022 N N . CYS A 1 199 ? 19.202 -17.375 -20.538 1.00 13.44 199 CYS A N 1
ATOM 1023 C CA . CYS A 1 199 ? 20.088 -16.198 -20.658 1.00 13.06 199 CYS A CA 1
ATOM 1024 C C . CYS A 1 199 ? 20.157 -15.412 -19.348 1.00 13.55 199 CYS A C 1
ATOM 1025 O O . CYS A 1 199 ? 21.271 -14.997 -18.917 1.00 13.82 199 CYS A O 1
ATOM 1028 N N . GLY A 1 200 ? 19.022 -15.220 -18.656 1.00 12.98 200 GLY A N 1
ATOM 1029 C CA . GLY A 1 200 ? 19.062 -14.562 -17.354 1.00 12.98 200 GLY A CA 1
ATOM 1030 C C . GLY A 1 200 ? 19.986 -15.263 -16.357 1.00 13.09 200 GLY A C 1
ATOM 1031 O O . GLY A 1 200 ? 20.718 -14.603 -15.594 1.00 13.40 200 GLY A O 1
ATOM 1032 N N . ILE A 1 201 ? 19.933 -16.602 -16.353 1.00 11.72 201 ILE A N 1
ATOM 1033 C CA . ILE A 1 201 ? 20.835 -17.390 -15.494 1.00 11.79 201 ILE A CA 1
ATOM 1034 C C . ILE A 1 201 ? 22.314 -17.105 -15.852 1.00 11.97 201 ILE A C 1
ATOM 1035 O O . ILE A 1 201 ? 23.147 -16.913 -14.941 1.00 12.90 201 ILE A O 1
ATOM 1040 N N . ARG A 1 202 ? 22.660 -17.095 -17.147 1.00 11.93 202 ARG A N 1
ATOM 1041 C CA . ARG A 1 202 ? 24.048 -16.796 -17.567 1.00 12.29 202 ARG A CA 1
ATOM 1042 C C . ARG A 1 202 ? 24.485 -15.406 -17.067 1.00 12.69 202 ARG A C 1
ATOM 1043 O O . ARG A 1 202 ? 25.669 -15.237 -16.666 1.00 13.51 202 ARG A O 1
ATOM 1051 N N . ILE A 1 203 ? 23.632 -14.384 -17.134 1.00 12.13 203 ILE A N 1
ATOM 1052 C CA . ILE A 1 203 ? 23.982 -13.017 -16.738 1.00 12.32 203 ILE A CA 1
ATOM 1053 C C . ILE A 1 203 ? 24.248 -12.955 -15.224 1.00 12.01 203 ILE A C 1
ATOM 1054 O O . ILE A 1 203 ? 25.292 -12.426 -14.768 1.00 13.33 203 ILE A O 1
ATOM 1059 N N . LEU A 1 204 ? 23.359 -13.581 -14.414 1.00 12.47 204 LEU A N 1
ATOM 1060 C CA . LEU A 1 204 ? 23.557 -13.669 -12.954 1.00 12.02 204 LEU A CA 1
ATOM 1061 C C . LEU A 1 204 ? 24.830 -14.478 -12.621 1.00 13.04 204 LEU A C 1
ATOM 1062 O O . LEU A 1 204 ? 25.590 -14.123 -11.693 1.00 13.32 204 LEU A O 1
ATOM 1067 N N . ASP A 1 205 ? 25.039 -15.599 -13.326 1.00 12.80 205 ASP A N 1
ATOM 1068 C CA . ASP A 1 205 ? 26.203 -16.465 -13.067 1.00 12.55 205 ASP A CA 1
ATOM 1069 C C . ASP A 1 205 ? 27.528 -15.677 -13.238 1.00 13.61 205 ASP A C 1
ATOM 1070 O O . ASP A 1 205 ? 28.505 -15.908 -12.486 1.00 16.31 205 ASP A O 1
ATOM 1075 N N . ARG A 1 206 ? 27.592 -14.778 -14.185 1.00 13.81 206 ARG A N 1
ATOM 1076 C CA . ARG A 1 206 ? 28.778 -13.974 -14.373 1.00 13.09 206 ARG A CA 1
ATOM 1077 C C . ARG A 1 206 ? 28.919 -12.930 -13.269 1.00 13.82 206 ARG A C 1
ATOM 1078 O O . ARG A 1 206 ? 29.932 -12.909 -12.600 1.00 14.94 206 ARG A O 1
ATOM 1086 N N . TRP A 1 207 ? 27.908 -12.074 -13.069 1.00 12.45 207 TRP A N 1
ATOM 1087 C CA . TRP A 1 207 ? 28.103 -10.897 -12.188 1.00 12.70 207 TRP A CA 1
ATOM 1088 C C . TRP A 1 207 ? 27.993 -11.199 -10.684 1.00 12.71 207 TRP A C 1
ATOM 1089 O O . TRP A 1 207 ? 28.736 -10.596 -9.888 1.00 14.14 207 TRP A O 1
ATOM 1100 N N . VAL A 1 208 ? 27.017 -12.021 -10.254 1.00 11.72 208 VAL A N 1
ATOM 1101 C CA . VAL A 1 208 ? 26.922 -12.342 -8.828 1.00 12.30 208 VAL A CA 1
ATOM 1102 C C . VAL A 1 208 ? 28.226 -13.023 -8.362 1.00 13.52 208 VAL A C 1
ATOM 1103 O O . VAL A 1 208 ? 28.734 -12.733 -7.271 1.00 13.85 208 VAL A O 1
ATOM 1107 N N A SER A 1 209 ? 28.768 -13.920 -9.191 0.23 13.86 209 SER A N 1
ATOM 1108 N N B SER A 1 209 ? 28.737 -13.942 -9.177 0.27 13.01 209 SER A N 1
ATOM 1109 N N C SER A 1 209 ? 28.868 -13.920 -9.191 0.50 13.86 209 SER A N 1
ATOM 1110 C CA A SER A 1 209 ? 30.022 -14.654 -8.856 0.23 15.46 209 SER A CA 1
ATOM 1111 C CA B SER A 1 209 ? 30.012 -14.633 -8.876 0.27 14.06 209 SER A CA 1
ATOM 1112 C CA C SER A 1 209 ? 30.122 -14.654 -8.856 0.50 15.46 209 SER A CA 1
ATOM 1113 C C A SER A 1 209 ? 31.274 -13.757 -8.918 0.23 14.97 209 SER A C 1
ATOM 1114 C C B SER A 1 209 ? 31.204 -13.658 -8.839 0.27 14.34 209 SER A C 1
ATOM 1115 C C C SER A 1 209 ? 31.374 -13.757 -8.918 0.50 14.97 209 SER A C 1
ATOM 1116 O O A SER A 1 209 ? 32.207 -13.933 -8.101 0.23 16.56 209 SER A O 1
ATOM 1117 O O B SER A 1 209 ? 31.988 -13.638 -7.852 0.27 14.81 209 SER A O 1
ATOM 1118 O O C SER A 1 209 ? 32.307 -13.933 -8.101 0.50 16.56 209 SER A O 1
ATOM 1125 N N . ARG A 1 210 ? 31.319 -12.827 -9.879 1.00 14.29 210 ARG A N 1
ATOM 1126 C CA . ARG A 1 210 ? 32.503 -11.900 -10.003 1.00 14.94 210 ARG A CA 1
ATOM 1127 C C . ARG A 1 210 ? 32.482 -10.891 -8.842 1.00 13.82 210 ARG A C 1
ATOM 1128 O O . ARG A 1 210 ? 33.551 -10.526 -8.278 1.00 14.98 210 ARG A O 1
ATOM 1136 N N . ASP A 1 211 ? 31.286 -10.383 -8.492 1.00 12.83 211 ASP A N 1
ATOM 1137 C CA . ASP A 1 211 ? 31.171 -9.246 -7.561 1.00 11.90 211 ASP A CA 1
ATOM 1138 C C . ASP A 1 211 ? 30.968 -9.721 -6.096 1.00 12.41 211 ASP A C 1
ATOM 1139 O O . ASP A 1 211 ? 31.103 -8.906 -5.153 1.00 13.95 211 ASP A O 1
ATOM 1144 N N . GLY A 1 212 ? 30.501 -10.960 -5.906 1.00 11.75 212 GLY A N 1
ATOM 1145 C CA . GLY A 1 212 ? 30.272 -11.516 -4.575 1.00 11.56 212 GLY A CA 1
ATOM 1146 C C . GLY A 1 212 ? 29.032 -10.986 -3.862 1.00 11.50 212 GLY A C 1
ATOM 1147 O O . GLY A 1 212 ? 28.987 -11.031 -2.610 1.00 13.36 212 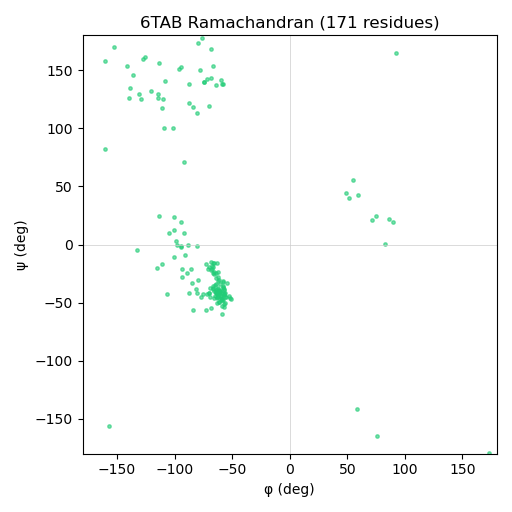GLY A O 1
ATOM 1148 N N . ARG A 1 213 ? 28.028 -10.500 -4.615 1.00 12.16 213 ARG A N 1
ATOM 1149 C CA . ARG A 1 213 ? 26.815 -9.898 -4.032 1.00 12.42 213 ARG A CA 1
ATOM 1150 C C . ARG A 1 213 ? 25.706 -9.906 -5.084 1.00 12.46 213 ARG A C 1
ATOM 1151 O O . ARG A 1 213 ? 25.972 -9.990 -6.301 1.00 13.37 213 ARG A O 1
ATOM 1159 N N . ILE A 1 214 ? 24.460 -9.835 -4.579 1.00 12.37 214 ILE A N 1
ATOM 1160 C CA . ILE A 1 214 ? 23.260 -9.886 -5.437 1.00 12.37 214 ILE A CA 1
ATOM 1161 C C . ILE A 1 214 ? 23.009 -8.577 -6.195 1.00 12.73 214 ILE A C 1
ATOM 1162 O O . ILE A 1 214 ? 22.649 -8.610 -7.399 1.00 14.25 214 ILE A O 1
ATOM 1167 N N . ALA A 1 215 ? 23.185 -7.446 -5.502 1.00 13.06 215 ALA A N 1
ATOM 1168 C CA . ALA A 1 215 ? 22.882 -6.125 -6.092 1.00 13.16 215 ALA A CA 1
ATOM 1169 C C . ALA A 1 215 ? 23.699 -5.057 -5.339 1.00 15.23 215 ALA A C 1
ATOM 1170 O O . ALA A 1 215 ? 24.753 -5.361 -4.762 1.00 16.31 215 ALA A O 1
ATOM 1172 N N . GLY A 1 216 ? 23.230 -3.807 -5.364 1.00 14.75 216 GLY A N 1
ATOM 1173 C CA . GLY A 1 216 ? 23.824 -2.664 -4.634 1.00 15.35 216 GLY A CA 1
ATOM 1174 C C . GLY A 1 216 ? 24.847 -1.881 -5.463 1.00 16.08 216 GLY A C 1
ATOM 1175 O O . GLY A 1 216 ? 25.285 -2.293 -6.530 1.00 17.96 216 GLY A O 1
ATOM 1176 N N . LYS A 1 217 ? 25.156 -0.677 -4.971 1.00 20.58 217 LYS A N 1
ATOM 1177 C CA . LYS A 1 217 ? 26.114 0.216 -5.578 1.00 21.73 217 LYS A CA 1
ATOM 1178 C C . LYS A 1 217 ? 27.303 0.372 -4.612 1.00 22.60 217 LYS A C 1
ATOM 1179 O O . LYS A 1 217 ? 27.118 0.717 -3.456 1.00 27.58 217 LYS A O 1
ATOM 1185 N N . VAL A 1 218 ? 28.513 0.110 -5.104 1.00 21.03 218 VAL A N 1
ATOM 1186 C CA . VAL A 1 218 ? 29.726 0.172 -4.286 1.00 22.77 218 VAL A CA 1
ATOM 1187 C C . VAL A 1 218 ? 30.757 1.044 -5.013 1.00 23.57 218 VAL A C 1
ATOM 1188 O O . VAL A 1 218 ? 31.107 0.768 -6.164 1.00 26.56 218 VAL A O 1
ATOM 1192 N N . ASP A 1 219 ? 31.256 2.074 -4.313 1.00 30.35 219 ASP A N 1
ATOM 1193 C CA . ASP A 1 219 ? 32.201 3.042 -4.862 1.00 35.04 219 ASP A CA 1
ATOM 1194 C C . ASP A 1 219 ? 31.713 3.570 -6.220 1.00 35.81 219 ASP A C 1
ATOM 1195 O O . ASP A 1 219 ? 32.497 3.682 -7.160 1.00 37.53 219 ASP A O 1
ATOM 1200 N N . GLY A 1 220 ? 30.417 3.903 -6.309 1.00 35.24 220 GLY A N 1
ATOM 1201 C CA . GLY A 1 220 ? 29.818 4.543 -7.495 1.00 35.81 220 GLY A CA 1
ATOM 1202 C C . GLY A 1 220 ? 29.420 3.593 -8.620 1.00 31.24 220 GLY A C 1
ATOM 1203 O O . GLY A 1 220 ? 28.912 4.050 -9.635 1.00 38.11 220 GLY A O 1
ATOM 1204 N N . ALA A 1 221 ? 29.621 2.275 -8.459 1.00 24.80 221 ALA A N 1
ATOM 1205 C CA . ALA A 1 221 ? 29.368 1.278 -9.533 1.00 23.90 221 ALA A CA 1
ATOM 1206 C C . ALA A 1 221 ? 28.315 0.240 -9.102 1.00 20.53 221 ALA A C 1
ATOM 1207 O O . ALA A 1 221 ? 28.423 -0.328 -8.039 1.00 19.91 221 ALA A O 1
ATOM 1209 N N . TRP A 1 222 ? 27.320 -0.036 -9.959 1.00 20.32 222 TRP A N 1
ATOM 1210 C CA . TRP A 1 222 ? 26.324 -1.090 -9.709 1.00 18.12 222 TRP A CA 1
ATOM 1211 C C . TRP A 1 222 ? 26.987 -2.477 -9.790 1.00 17.46 222 TRP A C 1
ATOM 1212 O O . TRP A 1 222 ? 27.886 -2.704 -10.638 1.00 21.03 222 TRP A O 1
ATOM 1223 N N . LYS A 1 223 ? 26.534 -3.399 -8.917 1.00 15.94 223 LYS A N 1
ATOM 1224 C CA . LYS A 1 223 ? 27.131 -4.725 -8.746 1.00 15.34 223 LYS A CA 1
ATOM 1225 C C . LYS A 1 223 ? 26.086 -5.843 -8.918 1.00 13.48 223 LYS A C 1
ATOM 1226 O O . LYS A 1 223 ? 24.846 -5.626 -8.813 1.00 14.33 223 LYS A O 1
ATOM 1232 N N . GLY A 1 224 ? 26.574 -7.074 -9.167 1.00 13.64 224 GLY A N 1
ATOM 1233 C CA . GLY A 1 224 ? 25.696 -8.243 -9.281 1.00 13.17 224 GLY A CA 1
ATOM 1234 C C . GLY A 1 224 ? 24.653 -8.063 -10.376 1.00 13.40 224 GLY A C 1
ATOM 1235 O O . GLY A 1 224 ? 24.927 -7.548 -11.480 1.00 13.96 224 GLY A O 1
ATOM 1236 N N . GLY A 1 225 ? 23.420 -8.535 -10.118 1.00 13.60 225 GLY A N 1
ATOM 1237 C CA . GLY A 1 225 ? 22.333 -8.423 -11.121 1.00 14.29 225 GLY A CA 1
ATOM 1238 C C . GLY A 1 225 ? 21.995 -6.972 -11.451 1.00 13.67 225 GLY A C 1
ATOM 1239 O O . GLY A 1 225 ? 21.421 -6.708 -12.540 1.00 14.41 225 GLY A O 1
ATOM 1240 N N . ALA A 1 226 ? 22.304 -6.027 -10.531 1.00 13.04 226 ALA A N 1
ATOM 1241 C CA . ALA A 1 226 ? 22.051 -4.587 -10.818 1.00 14.13 226 ALA A CA 1
ATOM 1242 C C . ALA A 1 226 ? 22.958 -4.075 -11.952 1.00 15.11 226 ALA A C 1
ATOM 1243 O O . ALA A 1 226 ? 22.705 -3.006 -12.494 1.00 16.66 226 ALA A O 1
ATOM 1245 N N . ARG A 1 227 ? 24.034 -4.813 -12.314 1.00 14.82 227 ARG A N 1
ATOM 1246 C CA . ARG A 1 227 ? 24.820 -4.428 -13.533 1.00 17.03 227 ARG A CA 1
ATOM 1247 C C . ARG A 1 227 ? 23.913 -4.405 -14.785 1.00 16.36 227 ARG A C 1
ATOM 1248 O O . ARG A 1 227 ? 24.113 -3.558 -15.679 1.00 19.81 227 ARG A O 1
ATOM 1256 N N . TYR A 1 228 ? 22.930 -5.317 -14.876 1.00 15.62 228 TYR A N 1
ATOM 1257 C CA . TYR A 1 228 ? 22.108 -5.490 -16.108 1.00 14.87 228 TYR A CA 1
ATOM 1258 C C . TYR A 1 228 ? 20.683 -4.923 -15.930 1.00 15.59 228 TYR A C 1
ATOM 1259 O O . TYR A 1 228 ? 20.167 -4.314 -16.873 1.00 18.38 228 TYR A O 1
ATOM 1268 N N . TRP A 1 229 ? 20.039 -5.162 -14.773 1.00 13.79 229 TRP A N 1
ATOM 1269 C CA . TRP A 1 229 ? 18.568 -4.903 -14.607 1.00 15.03 229 TRP A CA 1
ATOM 1270 C C . TRP A 1 229 ? 18.288 -3.710 -13.679 1.00 15.85 229 TRP A C 1
ATOM 1271 O O . TRP A 1 229 ? 18.662 -3.699 -12.497 1.00 16.06 229 TRP A O 1
ATOM 1282 N N . SER A 1 230 ? 17.518 -2.745 -14.197 1.00 18.40 230 SER A N 1
ATOM 1283 C CA . SER A 1 230 ? 17.103 -1.567 -13.432 1.00 20.50 230 SER A CA 1
ATOM 1284 C C . SER A 1 230 ? 16.232 -1.930 -12.212 1.00 17.97 230 SER A C 1
ATOM 1285 O O . SER A 1 230 ? 16.300 -1.256 -11.177 1.00 18.07 230 SER A O 1
ATOM 1288 N N . VAL A 1 231 ? 15.444 -3.017 -12.306 1.00 16.35 231 VAL A N 1
ATOM 1289 C CA . VAL A 1 231 ? 14.517 -3.422 -11.206 1.00 16.43 231 VAL A CA 1
ATOM 1290 C C . VAL A 1 231 ? 15.299 -3.877 -9.967 1.00 15.50 231 VAL A C 1
ATOM 1291 O O . VAL A 1 231 ? 14.729 -3.896 -8.869 1.00 16.90 231 VAL A O 1
ATOM 1295 N N . LEU A 1 232 ? 16.595 -4.216 -10.119 1.00 15.18 232 LEU A N 1
ATOM 1296 C CA . LEU A 1 232 ? 17.468 -4.620 -8.991 1.00 15.36 232 LEU A CA 1
ATOM 1297 C C . LEU A 1 232 ? 18.267 -3.433 -8.422 1.00 16.43 232 LEU A C 1
ATOM 1298 O O . LEU A 1 232 ? 19.012 -3.638 -7.443 1.00 16.53 232 LEU A O 1
ATOM 1303 N N . ARG A 1 233 ? 18.139 -2.229 -8.995 1.00 15.63 233 ARG A N 1
ATOM 1304 C CA . ARG A 1 233 ? 18.859 -1.014 -8.540 1.00 16.30 233 ARG A CA 1
ATOM 1305 C C . ARG A 1 233 ? 18.054 -0.294 -7.441 1.00 17.21 233 ARG A C 1
ATOM 1306 O O . ARG A 1 233 ? 16.896 0.119 -7.653 1.00 18.56 233 ARG A O 1
ATOM 1314 N N . ALA A 1 234 ? 18.672 -0.135 -6.271 1.00 18.31 234 ALA A N 1
ATOM 1315 C CA . ALA A 1 234 ? 18.030 0.424 -5.093 1.00 19.33 234 ALA A CA 1
ATOM 1316 C C . ALA A 1 234 ? 17.497 1.826 -5.402 1.00 21.12 234 ALA A C 1
ATOM 1317 O O . ALA A 1 234 ? 18.145 2.650 -6.086 1.00 25.15 234 ALA A O 1
ATOM 1319 N N . GLY A 1 235 ? 16.292 2.070 -4.888 1.00 23.06 235 GLY A N 1
ATOM 1320 C CA . GLY A 1 235 ? 15.639 3.358 -4.961 1.00 26.82 235 GLY A CA 1
ATOM 1321 C C . GLY A 1 235 ? 14.207 3.288 -4.435 1.00 25.96 235 GLY A C 1
ATOM 1322 O O . GLY A 1 235 ? 13.735 2.216 -4.013 1.00 26.91 235 GLY A O 1
ATOM 1323 N N . ASP A 1 236 ? 13.511 4.424 -4.463 1.00 30.70 236 ASP A N 1
ATOM 1324 C CA . ASP A 1 236 ? 12.134 4.502 -3.946 1.00 33.12 236 ASP A CA 1
ATOM 1325 C C . ASP A 1 236 ? 11.156 4.218 -5.090 1.00 36.14 236 ASP A C 1
ATOM 1326 O O . ASP A 1 236 ? 10.478 5.114 -5.592 1.00 42.72 236 ASP A O 1
ATOM 1331 N N . LYS A 1 237 ? 11.118 2.963 -5.515 1.00 31.98 237 LYS A N 1
ATOM 1332 C CA . LYS A 1 237 ? 10.225 2.523 -6.542 1.00 31.12 237 LYS A CA 1
ATOM 1333 C C . LYS A 1 237 ? 9.700 1.136 -6.199 1.00 23.66 237 LYS A C 1
ATOM 1334 O O . LYS A 1 237 ? 10.347 0.332 -5.487 1.00 24.51 237 LYS A O 1
ATOM 1340 N N . THR A 1 238 ? 8.515 0.871 -6.738 1.00 24.53 238 THR A N 1
ATOM 1341 C CA . THR A 1 238 ? 7.729 -0.254 -6.332 1.00 26.10 238 THR A CA 1
ATOM 1342 C C . THR A 1 238 ? 8.444 -1.572 -6.665 1.00 21.72 238 THR A C 1
ATOM 1343 O O . THR A 1 238 ? 8.390 -2.528 -5.866 1.00 21.12 238 THR A O 1
ATOM 1347 N N . SER A 1 239 ? 9.075 -1.651 -7.842 1.00 19.29 239 SER A N 1
ATOM 1348 C CA . SER A 1 239 ? 9.720 -2.894 -8.289 1.00 18.47 239 SER A CA 1
ATOM 1349 C C . SER A 1 239 ? 10.796 -3.347 -7.286 1.00 17.41 239 SER A C 1
ATOM 1350 O O . SER A 1 239 ? 10.731 -4.450 -6.742 1.00 15.97 239 SER A O 1
ATOM 1353 N N . TYR A 1 240 ? 11.792 -2.484 -7.071 1.00 16.97 240 TYR A N 1
ATOM 1354 C CA . TYR A 1 240 ? 12.931 -2.821 -6.172 1.00 16.33 240 TYR A CA 1
ATOM 1355 C C . TYR A 1 240 ? 12.408 -3.133 -4.756 1.00 16.66 240 TYR A C 1
ATOM 1356 O O . TYR A 1 240 ? 12.788 -4.152 -4.150 1.00 15.75 240 TYR A O 1
ATOM 1365 N N . LYS A 1 241 ? 11.522 -2.268 -4.225 1.00 16.84 241 LYS A N 1
ATOM 1366 C CA . LYS A 1 241 ? 11.029 -2.458 -2.838 1.00 18.35 241 LYS A CA 1
ATOM 1367 C C . LYS A 1 241 ? 10.307 -3.808 -2.684 1.00 16.89 241 LYS A C 1
ATOM 1368 O O . LYS A 1 241 ? 10.471 -4.494 -1.660 1.00 17.91 241 LYS A O 1
ATOM 1374 N N . SER A 1 242 ? 9.517 -4.194 -3.695 1.00 16.03 242 SER A N 1
ATOM 1375 C CA . SER A 1 242 ? 8.788 -5.444 -3.706 1.00 16.34 242 SER A CA 1
ATOM 1376 C C . SER A 1 242 ? 9.709 -6.663 -3.832 1.00 14.62 242 SER A C 1
ATOM 1377 O O . SER A 1 242 ? 9.549 -7.643 -3.107 1.00 15.06 242 SER A O 1
ATOM 1380 N N . ILE A 1 243 ? 10.682 -6.608 -4.744 1.00 14.18 243 ILE A N 1
ATOM 1381 C CA . ILE A 1 243 ? 11.628 -7.724 -4.904 1.00 13.20 243 ILE A CA 1
ATOM 1382 C C . ILE A 1 243 ? 12.356 -7.981 -3.575 1.00 12.41 243 ILE A C 1
ATOM 1383 O O . ILE A 1 243 ? 12.474 -9.148 -3.127 1.00 13.26 243 ILE A O 1
ATOM 1388 N N . VAL A 1 244 ? 12.866 -6.907 -2.937 1.00 13.03 244 VAL A N 1
ATOM 1389 C CA . VAL A 1 244 ? 13.606 -7.076 -1.658 1.00 14.00 244 VAL A CA 1
ATOM 1390 C C . VAL A 1 244 ? 12.679 -7.643 -0.558 1.00 13.20 244 VAL A C 1
ATOM 1391 O O . VAL A 1 244 ? 13.066 -8.542 0.174 1.00 13.49 244 VAL A O 1
ATOM 1395 N N . SER A 1 245 ? 11.444 -7.084 -0.425 1.00 15.00 245 SER A N 1
ATOM 1396 C CA . SER A 1 245 ? 10.493 -7.505 0.608 1.00 15.36 245 SER A CA 1
ATOM 1397 C C . SER A 1 245 ? 10.108 -8.989 0.435 1.00 13.87 245 SER A C 1
ATOM 1398 O O . SER A 1 245 ? 10.117 -9.788 1.396 1.00 15.78 245 SER A O 1
ATOM 1401 N N . TRP A 1 246 ? 9.742 -9.366 -0.795 1.00 13.77 246 TRP A N 1
ATOM 1402 C CA . TRP A 1 246 ? 9.299 -10.746 -1.044 1.00 13.97 246 TRP A CA 1
ATOM 1403 C C . TRP A 1 246 ? 10.442 -11.735 -0.774 1.00 14.24 246 TRP A C 1
ATOM 1404 O O . TRP A 1 246 ? 10.222 -12.796 -0.194 1.00 16.07 246 TRP A O 1
ATOM 1415 N N . SER A 1 247 ? 11.672 -11.405 -1.205 1.00 13.04 247 SER A N 1
ATOM 1416 C CA . SER A 1 247 ? 12.860 -12.254 -0.964 1.00 12.84 247 SER A CA 1
ATOM 1417 C C . SER A 1 247 ? 13.099 -12.479 0.541 1.00 12.51 247 SER A C 1
ATOM 1418 O O . SER A 1 247 ? 13.210 -13.620 1.026 1.00 14.24 247 SER A O 1
ATOM 1421 N N . GLN A 1 248 ? 13.165 -11.371 1.305 1.00 12.43 248 GLN A N 1
ATOM 1422 C CA . GLN A 1 248 ? 13.609 -11.455 2.714 1.00 15.45 248 GLN A CA 1
ATOM 1423 C C . GLN A 1 248 ? 12.529 -12.106 3.598 1.00 14.23 248 GLN A C 1
ATOM 1424 O O . GLN A 1 248 ? 12.871 -12.605 4.705 1.00 15.94 248 GLN A O 1
ATOM 1430 N N . ASN A 1 249 ? 11.278 -12.181 3.115 1.00 14.39 249 ASN A N 1
ATOM 1431 C CA . ASN A 1 249 ? 10.161 -12.804 3.871 1.00 15.20 249 ASN A CA 1
ATOM 1432 C C . ASN A 1 249 ? 9.873 -14.255 3.442 1.00 14.53 249 ASN A C 1
ATOM 1433 O O . ASN A 1 249 ? 8.939 -14.874 4.007 1.00 16.43 249 ASN A O 1
ATOM 1438 N N . LEU A 1 250 ? 10.651 -14.830 2.517 1.00 13.13 250 LEU A N 1
ATOM 1439 C CA . LEU A 1 250 ? 10.531 -16.238 2.239 1.00 12.96 250 LEU A CA 1
ATOM 1440 C C . LEU A 1 250 ? 10.831 -17.020 3.532 1.00 12.85 250 LEU A C 1
ATOM 1441 O O . LEU A 1 250 ? 11.791 -16.680 4.267 1.00 14.46 250 LEU A O 1
ATOM 1446 N N . SER A 1 251 ? 10.093 -18.115 3.786 1.00 13.82 251 SER A N 1
ATOM 1447 C CA . SER A 1 251 ? 10.252 -18.890 5.029 1.00 14.68 251 SER A CA 1
ATOM 1448 C C . SER A 1 251 ? 11.690 -19.401 5.183 1.00 14.89 251 SER A C 1
ATOM 1449 O O . SER A 1 251 ? 12.242 -19.430 6.293 1.00 17.77 251 SER A O 1
ATOM 1452 N N . ILE A 1 252 ? 12.296 -19.792 4.069 1.00 15.21 252 ILE A N 1
ATOM 1453 C CA . ILE A 1 252 ? 13.681 -20.325 4.090 1.00 14.25 252 ILE A CA 1
ATOM 1454 C C . ILE A 1 252 ? 14.725 -19.250 4.438 1.00 14.03 252 ILE A C 1
ATOM 1455 O O . ILE A 1 252 ? 15.880 -19.593 4.806 1.00 16.87 252 ILE A O 1
ATOM 1460 N N . CYS A 1 253 ? 14.403 -17.975 4.232 1.00 14.23 253 CYS A N 1
ATOM 1461 C CA . CYS A 1 253 ? 15.330 -16.846 4.393 1.00 14.51 253 CYS A CA 1
ATOM 1462 C C . CYS A 1 253 ? 15.243 -16.223 5.796 1.00 15.29 253 CYS A C 1
ATOM 1463 O O . CYS A 1 253 ? 16.219 -15.614 6.273 1.00 16.53 253 CYS A O 1
ATOM 1466 N N . LYS A 1 254 ? 14.067 -16.331 6.436 1.00 20.65 254 LYS A N 1
ATOM 1467 C CA . LYS A 1 254 ? 13.694 -15.563 7.668 1.00 24.32 254 LYS A CA 1
ATOM 1468 C C . LYS A 1 254 ? 13.797 -16.504 8.883 1.00 25.13 254 LYS A C 1
ATOM 1469 O O . LYS A 1 254 ? 14.150 -16.060 9.983 1.00 36.68 254 LYS A O 1
#

Sequence (182 aa):
SREVIPLWEDKVADGKAWSTHVYSSSALDKLGPNLLDVIPADRSLFCPKYSSLSYAQRKQYWAFVLSSMVRFESNFKTAMMSYTEDFNDSNGNRVISRGLLQISIESGNAYGCGFKSTKDLHDPLQNLSCGIRILDRWVSSSRDGRIAGKVDGAWKGGARYWSVLRAGDKTSYKSIVSWSQNLSICK

Secondary structure (DSSP, 8-state):
--S---GGGGT-TTHHHHHHHHHHHHHHH-TTGGG---TTHHHH-TTGGG--HHHHHHHHHHHHHHHHHHHHTT-TT-EEEEEEE-TTSSEEEEETTTTB-HHHHHTTT----SGGGGGSHHHHHHHHHHHHHHHHHHHTSSS-EETTEE-GGGGT-GGGS-SSSHHHHHHHHHHHTSTTT-

Foldseek 3Di:
DDLADAPVVVPDPCRVVLLVLQLVLCVVQVPLVLPFPAPCLVQQFQLSVVDDSRRVSRLVRNLLSLLLCVQPVQQLADKDFDPDDDPVRGTFIFGGSNRHTDVVLVVLVLPDPDPVQSSVNSSVSSSLSSQQNPFCNVQRHCWDADPRRIGHPVNPDVLCYDDPDDSNVVSRVVRCPRPNRD

B-factor: mean 21.17, std 10.16, range [10.84, 66.32]

Radius of gyration: 15.6 Å; Cα contacts (8 Å, |Δi|>4): 313; chains: 1; bounding box: 33×37×43 Å